Protein AF-A0A7S0V7H3-F1 (afdb_monomer)

Sequence (278 aa):
MWMLRLLPGMGPETKAPAQKDLTGKTVIKLKPSAALPPSNVNAKSIVANFKEDLYAFHKCCGGRVDLIHALFCQIAEHNGKPPLPPQTMAALLELTMEEMKEVPCIVSDVSLVKAFEKMVKPDDTGANFESKVMVVVRQTTARSNHASVEVEKLRGRFAELHAACAGSAQSLFGFFIDLLPEEHRGQYTLPMWNVMVMKCPQQTTSIPLEHFVSCFRDSMDTTDTAETISPVLDRHIALCRDPEAASAAAERLRRSQQPPQVSDRAKEVVGRRAGEVA

Radius of gyration: 24.69 Å; Cα contacts (8 Å, |Δi|>4): 248; chains: 1; bounding box: 43×74×65 Å

pLDDT: mean 80.87, std 19.86, range [31.58, 97.94]

Foldseek 3Di:
DLVQVLDPQRDPDRDDDDDDDDDDDDDDDDDPDDDDADQQPCLLVLLVVCLVLLVLLCVLVVQFLVLLQVLQQVLQVLVVHHRDDSVVSCVLLVHDPVLVVDVRRGGDSVSSSSSSSVVAHNPDDSVNSCVRRVVSSNQLSVFLVLLVVQLVVCLVLLVLLCVLQVQFLLLVVLLVLVLDDPVCSLVDDSLRCCCRQLVHHSPDGGDDSVSSSVSSSSRGGNPDHNVSSVVSSVVSSVQSNDPVSVVVSSVVSVVSNDDPPPPPVVVVVVVVVVPPDD

Secondary structure (DSSP, 8-state):
-GGGGGSTT-STT-PPPP-------------S---PPPP-TTHHHHHHTTHHHHHHHHHHHTTBHHHHHHHHHHHHHHTT-PPPPHHHHHHHTT--TTGGGSSS-B--HHHHHHHHHHH--TT--HHHHIIIIIHHHHHHHHHHHHHHHHHHHHHHHHHHHHHHHTTBHHHHHHHHHHHS-GGGGGG--HHHHHHHTS-S-TT--B--HHHHHHHHHHH--TT--HHHHHHHHHHHHHHHHSHHHHHHHHHHHHHHHSPPP--GGGSHHHHSSSSS--

Structure (mmCIF, N/CA/C/O backbone):
data_AF-A0A7S0V7H3-F1
#
_entry.id   AF-A0A7S0V7H3-F1
#
loop_
_atom_site.group_PDB
_atom_site.id
_atom_site.type_symbol
_atom_site.label_atom_id
_atom_site.label_alt_id
_atom_site.label_comp_id
_atom_site.label_asym_id
_atom_site.label_entity_id
_atom_site.label_seq_id
_atom_site.pdbx_PDB_ins_code
_atom_site.Cartn_x
_atom_site.Cartn_y
_atom_site.Cartn_z
_atom_site.occupancy
_atom_site.B_iso_or_equiv
_atom_site.auth_seq_id
_atom_site.auth_comp_id
_atom_site.auth_asym_id
_atom_site.auth_atom_id
_atom_site.pdbx_PDB_model_num
ATOM 1 N N . MET A 1 1 ? -9.132 2.747 -10.388 1.00 44.66 1 MET A N 1
ATOM 2 C CA . MET A 1 1 ? -7.676 2.532 -10.327 1.00 44.66 1 MET A CA 1
ATOM 3 C C . MET A 1 1 ? -7.153 3.045 -8.989 1.00 44.66 1 MET A C 1
ATOM 5 O O . MET A 1 1 ? -7.202 4.248 -8.744 1.00 44.66 1 MET A O 1
ATOM 9 N N . TRP A 1 2 ? -6.722 2.129 -8.119 1.00 50.53 2 TRP A N 1
ATOM 10 C CA . TRP A 1 2 ? -6.186 2.329 -6.760 1.00 50.53 2 TRP A CA 1
ATOM 11 C C . TRP A 1 2 ? -5.178 3.459 -6.580 1.00 50.53 2 TRP A C 1
ATOM 13 O O . TRP A 1 2 ? -5.166 4.101 -5.532 1.00 50.53 2 TRP A O 1
ATOM 23 N N . MET A 1 3 ? -4.339 3.717 -7.585 1.00 51.38 3 MET A N 1
ATOM 24 C CA . MET A 1 3 ? -3.198 4.628 -7.459 1.00 51.38 3 MET A CA 1
ATOM 25 C C . MET A 1 3 ? -3.605 6.081 -7.173 1.00 51.38 3 MET A C 1
ATOM 27 O O . MET A 1 3 ? -2.812 6.830 -6.612 1.00 51.38 3 MET A O 1
ATOM 31 N N . LEU A 1 4 ? -4.857 6.463 -7.454 1.00 44.31 4 LEU A N 1
ATOM 32 C CA . LEU A 1 4 ? -5.412 7.777 -7.100 1.00 44.31 4 LEU A CA 1
ATOM 33 C C . LEU A 1 4 ? -5.734 7.923 -5.601 1.00 44.31 4 LEU A C 1
ATOM 35 O O . LEU A 1 4 ? -5.854 9.040 -5.109 1.00 44.31 4 LEU A O 1
ATOM 39 N N . ARG A 1 5 ? -5.868 6.811 -4.862 1.00 48.75 5 ARG A N 1
ATOM 40 C CA . ARG A 1 5 ? -6.216 6.791 -3.426 1.00 48.75 5 ARG A CA 1
ATOM 41 C C . ARG A 1 5 ? -5.006 6.765 -2.493 1.00 48.75 5 ARG A C 1
ATOM 43 O O . ARG A 1 5 ? -5.174 6.933 -1.292 1.00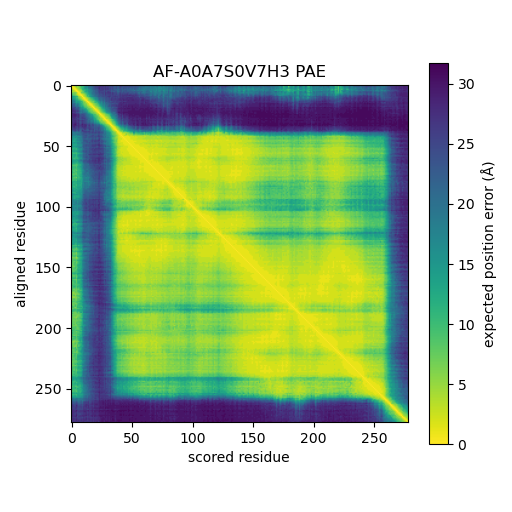 48.75 5 ARG A O 1
ATOM 50 N N . LEU A 1 6 ? -3.797 6.582 -3.026 1.00 42.28 6 LEU A N 1
ATOM 51 C CA . LEU A 1 6 ? -2.547 6.734 -2.265 1.00 42.28 6 LEU A CA 1
ATOM 52 C C . LEU A 1 6 ? -2.193 8.205 -2.007 1.00 42.28 6 LEU A C 1
ATOM 54 O O . LEU A 1 6 ? -1.198 8.496 -1.347 1.00 42.28 6 LEU A O 1
ATOM 58 N N . LEU A 1 7 ? -2.995 9.131 -2.540 1.00 42.72 7 LEU A N 1
ATOM 59 C CA . LEU A 1 7 ? -2.790 10.561 -2.416 1.00 42.72 7 LEU A CA 1
ATOM 60 C C . LEU A 1 7 ? -3.746 11.177 -1.390 1.00 42.72 7 LEU A C 1
ATOM 62 O O . LEU A 1 7 ? -4.965 11.023 -1.523 1.00 42.72 7 LEU A O 1
ATOM 66 N N . PRO A 1 8 ? -3.231 11.950 -0.419 1.00 38.56 8 PRO A N 1
ATOM 67 C CA . PRO A 1 8 ? -4.073 12.785 0.424 1.00 38.56 8 PRO A CA 1
ATOM 68 C C . PRO A 1 8 ? -4.923 13.733 -0.441 1.00 38.56 8 PRO A C 1
ATOM 70 O O . PRO A 1 8 ? -4.385 14.548 -1.188 1.00 38.56 8 PRO A O 1
ATOM 73 N N . GLY A 1 9 ? -6.254 13.647 -0.327 1.00 39.44 9 GLY A N 1
ATOM 74 C CA . GLY A 1 9 ? -7.183 14.656 -0.858 1.00 39.44 9 GLY A CA 1
ATOM 75 C C . GLY A 1 9 ? -7.763 14.441 -2.264 1.00 39.44 9 GLY A C 1
ATOM 76 O O . GLY A 1 9 ? -8.428 15.352 -2.754 1.00 39.44 9 GLY A O 1
ATOM 77 N N . MET A 1 10 ? -7.584 13.278 -2.902 1.00 38.06 10 MET A N 1
ATOM 78 C CA . MET A 1 10 ? -8.111 13.000 -4.259 1.00 38.06 10 MET A CA 1
ATOM 79 C C . MET A 1 10 ? -9.236 11.947 -4.312 1.00 38.06 10 MET A C 1
ATOM 81 O O . MET A 1 10 ? -9.402 11.234 -5.301 1.00 38.06 10 MET A O 1
ATOM 85 N N . GLY A 1 11 ? -10.047 11.861 -3.254 1.00 39.16 11 GLY A N 1
ATOM 86 C CA . GLY A 1 11 ? -11.363 11.223 -3.334 1.00 39.16 11 GLY A CA 1
ATOM 87 C C . GLY A 1 11 ? -12.386 12.141 -4.027 1.00 39.16 11 GLY A C 1
ATOM 88 O O . GLY A 1 11 ? -12.201 13.356 -4.033 1.00 39.16 11 GLY A O 1
ATOM 89 N N . PRO A 1 12 ? -13.493 11.611 -4.573 1.00 37.81 12 PRO A N 1
ATOM 90 C CA . PRO A 1 12 ? -14.510 12.403 -5.278 1.00 37.81 12 PRO A CA 1
ATOM 91 C C . PRO A 1 12 ? -15.283 13.427 -4.412 1.00 37.81 12 PRO A C 1
ATOM 93 O O . PRO A 1 12 ? -16.191 14.075 -4.922 1.00 37.81 12 PRO A O 1
ATOM 96 N N . GLU A 1 13 ? -14.944 13.611 -3.130 1.00 41.97 13 GLU A N 1
ATOM 97 C CA . GLU A 1 13 ? -15.718 14.435 -2.183 1.00 41.97 13 GLU A CA 1
ATOM 98 C C . GLU A 1 13 ? -14.962 15.612 -1.536 1.00 41.97 13 GLU A C 1
ATOM 100 O O . GLU A 1 13 ? -15.503 16.291 -0.658 1.00 41.97 13 GLU A O 1
ATOM 105 N N . THR A 1 14 ? -13.735 15.929 -1.951 1.00 37.94 14 THR A N 1
ATOM 106 C CA . THR A 1 14 ? -12.975 17.027 -1.331 1.00 37.94 14 THR A CA 1
ATOM 107 C C . THR A 1 14 ? -13.470 18.400 -1.808 1.00 37.94 14 THR A C 1
ATOM 109 O O . THR A 1 14 ? -12.994 18.964 -2.792 1.00 37.94 14 THR A O 1
ATOM 112 N N . LYS A 1 15 ? -14.446 18.973 -1.088 1.00 33.03 15 LYS A N 1
ATOM 113 C CA . LYS A 1 15 ? -14.825 20.391 -1.222 1.00 33.03 15 LYS A CA 1
ATOM 114 C C . LYS A 1 15 ? -13.626 21.287 -0.897 1.00 33.03 15 LYS A C 1
ATOM 116 O O . LYS A 1 15 ? -12.942 21.078 0.105 1.00 33.03 15 LYS A O 1
ATOM 121 N N . ALA A 1 16 ? -13.411 22.304 -1.730 1.00 31.58 16 ALA A N 1
ATOM 122 C CA . ALA A 1 16 ? -12.356 23.297 -1.555 1.00 31.58 16 ALA A CA 1
ATOM 123 C C . ALA A 1 16 ? -12.422 23.961 -0.160 1.00 31.58 16 ALA A C 1
ATOM 125 O O . ALA A 1 16 ? -13.520 24.265 0.320 1.00 31.58 16 ALA A O 1
ATOM 126 N N . PRO A 1 17 ? -11.275 24.212 0.499 1.00 35.78 17 PRO A N 1
ATOM 127 C CA . PRO A 1 17 ? -11.257 24.877 1.793 1.00 35.78 17 PRO A CA 1
ATOM 128 C C . PRO A 1 17 ? -11.739 26.322 1.641 1.00 35.78 17 PRO A C 1
ATOM 130 O O . PRO A 1 17 ? -11.126 27.134 0.949 1.00 35.78 17 PRO A O 1
ATOM 133 N N . ALA A 1 18 ? -12.851 26.644 2.303 1.00 38.34 18 ALA A N 1
ATOM 134 C CA . ALA A 1 18 ? -13.333 28.012 2.420 1.00 38.34 18 ALA A CA 1
ATOM 135 C C . ALA A 1 18 ? -12.265 28.877 3.112 1.00 38.34 18 ALA A C 1
ATOM 137 O O . ALA A 1 18 ? -11.841 28.572 4.231 1.00 38.34 18 ALA A O 1
ATOM 138 N N . GLN A 1 19 ? -11.846 29.958 2.449 1.00 35.69 19 GLN A N 1
ATOM 139 C CA . GLN A 1 19 ? -11.024 31.009 3.045 1.00 35.69 19 GLN A CA 1
ATOM 140 C C . GLN A 1 19 ? -11.748 31.564 4.276 1.00 35.69 19 GLN A C 1
ATOM 142 O O . GLN A 1 19 ? -12.817 32.160 4.159 1.00 35.69 19 GLN A O 1
ATOM 147 N N . LYS A 1 20 ? -11.175 31.357 5.465 1.00 38.16 20 LYS A N 1
ATOM 148 C CA . LYS A 1 20 ? -11.583 32.079 6.670 1.00 38.16 20 LYS A CA 1
ATOM 149 C C . LYS A 1 20 ? -10.615 33.224 6.916 1.00 38.16 20 LYS A C 1
ATOM 151 O O . LYS A 1 20 ? -9.417 33.010 7.087 1.00 38.16 20 LYS A O 1
ATOM 156 N N . ASP A 1 21 ? -11.197 34.414 6.933 1.00 35.72 21 ASP A N 1
ATOM 157 C CA . ASP A 1 21 ? -10.606 35.677 7.349 1.00 35.72 21 ASP A CA 1
ATOM 158 C C . ASP A 1 21 ? -9.942 35.539 8.729 1.00 35.72 21 ASP A C 1
ATOM 160 O O . ASP A 1 21 ? -10.569 35.114 9.704 1.00 35.72 21 ASP A O 1
ATOM 164 N N . LEU A 1 22 ? -8.654 35.874 8.809 1.00 41.69 22 LEU A N 1
ATOM 165 C CA . LEU A 1 22 ? -7.862 35.849 10.038 1.00 41.69 22 LEU A CA 1
ATOM 166 C C . LEU A 1 22 ? -7.716 37.271 10.584 1.00 41.69 22 LEU A C 1
ATOM 168 O O . LEU A 1 22 ? -6.652 37.881 10.498 1.00 41.69 22 LEU A O 1
ATOM 172 N N . THR A 1 23 ? -8.769 37.788 11.212 1.00 39.16 23 THR A N 1
ATOM 173 C CA . THR A 1 23 ? -8.688 39.007 12.028 1.00 39.16 23 THR A CA 1
ATOM 174 C C . THR A 1 23 ? -9.239 38.748 13.425 1.00 39.16 23 THR A C 1
ATOM 176 O O . THR A 1 23 ? -10.447 38.657 13.619 1.00 39.16 23 THR A O 1
ATOM 179 N N . GLY A 1 24 ? -8.338 38.645 14.408 1.00 36.09 24 GLY A N 1
ATOM 180 C CA . GLY A 1 24 ? -8.678 38.637 15.835 1.00 36.09 24 GLY A CA 1
ATOM 181 C C . GLY A 1 24 ? -7.891 37.612 16.650 1.00 36.09 24 GLY A C 1
ATOM 182 O O . GLY A 1 24 ? -8.335 36.485 16.848 1.00 36.09 24 GLY A O 1
ATOM 183 N N . LYS A 1 25 ? -6.716 37.996 17.166 1.00 41.22 25 LYS A N 1
ATOM 184 C CA . LYS A 1 25 ? -5.994 37.203 18.175 1.00 41.22 25 LYS A CA 1
ATOM 185 C C . LYS A 1 25 ? -6.719 37.297 19.520 1.00 41.22 25 LYS A C 1
ATOM 187 O O . LYS A 1 25 ? -6.450 38.199 20.308 1.00 41.22 25 LYS A O 1
ATOM 192 N N . THR A 1 26 ? -7.589 36.338 19.814 1.00 35.75 26 THR A N 1
ATOM 193 C CA . THR A 1 26 ? -8.056 36.084 21.184 1.00 35.75 26 THR A CA 1
ATOM 194 C C . THR A 1 26 ? -7.104 35.105 21.864 1.00 35.75 26 THR A C 1
ATOM 196 O O . THR A 1 26 ? -6.998 33.944 21.474 1.00 35.75 26 THR A O 1
ATOM 199 N N . VAL A 1 27 ? -6.385 35.580 22.881 1.00 37.28 27 VAL A N 1
ATOM 200 C CA . VAL A 1 27 ? -5.528 34.755 23.741 1.00 37.28 27 VAL A CA 1
ATOM 201 C C . VAL A 1 27 ? -6.423 33.840 24.580 1.00 37.28 27 VAL A C 1
ATOM 203 O O . VAL A 1 27 ? -7.078 34.291 25.519 1.00 37.28 27 VAL A O 1
ATOM 206 N N . ILE A 1 28 ? -6.463 32.551 24.241 1.00 46.00 28 ILE A N 1
ATOM 207 C CA . ILE A 1 28 ? -7.156 31.533 25.036 1.00 46.00 28 ILE A CA 1
ATOM 208 C C . ILE A 1 28 ? -6.295 31.236 26.270 1.00 46.00 28 ILE A C 1
ATOM 210 O O . ILE A 1 28 ? -5.275 30.556 26.186 1.00 46.00 28 ILE A O 1
ATOM 214 N N . LYS A 1 29 ? -6.703 31.748 27.436 1.00 32.75 29 LYS A N 1
ATOM 215 C CA . LYS A 1 29 ? -6.185 31.276 28.728 1.00 32.75 29 LYS A CA 1
ATOM 216 C C . LYS A 1 29 ? -6.767 29.887 29.004 1.00 32.75 29 LYS A C 1
ATOM 218 O O . LYS A 1 29 ? -7.946 29.768 29.333 1.00 32.75 29 LYS A O 1
ATOM 223 N N . LEU A 1 30 ? -5.948 28.846 28.871 1.00 36.19 30 LEU A N 1
ATOM 224 C CA . LEU A 1 30 ? -6.309 27.481 29.256 1.00 36.19 30 LEU A CA 1
ATOM 225 C C . LEU A 1 30 ? -6.464 27.406 30.785 1.00 36.19 30 LEU A C 1
ATOM 227 O O . LEU A 1 30 ? -5.500 27.604 31.523 1.00 36.19 30 LEU A O 1
ATOM 231 N N . LYS A 1 31 ? -7.682 27.130 31.268 1.00 33.25 31 LYS A N 1
ATOM 232 C CA . LYS A 1 31 ? -7.904 26.676 32.650 1.00 33.25 31 LYS A CA 1
ATOM 233 C C . LYS A 1 31 ? -7.519 25.191 32.748 1.00 33.25 31 LYS A C 1
ATOM 235 O O . LYS A 1 31 ? -7.927 24.425 31.875 1.00 33.25 31 LYS A O 1
ATOM 240 N N . PRO A 1 32 ? -6.807 24.753 33.798 1.00 45.59 32 PRO A N 1
ATOM 241 C CA . PRO A 1 32 ? -6.536 23.342 34.021 1.00 45.59 32 PRO A CA 1
ATOM 242 C C . PRO A 1 32 ? -7.765 22.692 34.663 1.00 45.59 32 PRO A C 1
ATOM 244 O O . PRO A 1 32 ? -7.951 22.743 35.873 1.00 45.59 32 PRO A O 1
ATOM 247 N N . SER A 1 33 ? -8.641 22.119 33.844 1.00 46.59 33 SER A N 1
ATOM 248 C CA . SER A 1 33 ? -9.523 21.027 34.260 1.00 46.59 33 SER A CA 1
ATOM 249 C C . SER A 1 33 ? -10.081 20.351 33.016 1.00 46.59 33 SER A C 1
ATOM 251 O O . SER A 1 33 ? -10.907 20.919 32.305 1.00 46.59 33 SER A O 1
ATOM 253 N N . ALA A 1 34 ? -9.620 19.138 32.752 1.00 39.72 34 ALA A N 1
ATOM 254 C CA . ALA A 1 34 ? -10.366 18.187 31.954 1.00 39.72 34 ALA A CA 1
ATOM 255 C C . ALA A 1 34 ? -10.152 16.829 32.611 1.00 39.72 34 ALA A C 1
ATOM 257 O O . ALA A 1 34 ? -9.114 16.192 32.431 1.00 39.72 34 ALA A O 1
ATOM 258 N N . ALA A 1 35 ? -11.130 16.409 33.417 1.00 43.09 35 ALA A N 1
ATOM 259 C CA . ALA A 1 35 ? -11.353 14.989 33.618 1.00 43.09 35 ALA A CA 1
ATOM 260 C C . ALA A 1 35 ? -11.317 14.327 32.233 1.00 43.09 35 ALA A C 1
ATOM 262 O O . ALA A 1 35 ? -11.889 14.871 31.281 1.00 43.09 35 ALA A O 1
ATOM 263 N N . LEU A 1 36 ? -10.595 13.211 32.112 1.00 46.53 36 LEU A N 1
ATOM 264 C CA . LEU A 1 36 ? -10.606 12.410 30.891 1.00 46.53 36 LEU A CA 1
ATOM 265 C C . LEU A 1 36 ? -12.070 12.235 30.451 1.00 46.53 36 LEU A C 1
ATOM 267 O O . LEU A 1 36 ? -12.922 12.008 31.319 1.00 46.53 36 LEU A O 1
ATOM 271 N N . PRO A 1 37 ? -12.392 12.393 29.153 1.00 51.94 37 PRO A N 1
ATOM 272 C CA . PRO A 1 37 ? -13.755 12.188 28.684 1.00 51.94 37 PRO A CA 1
ATOM 273 C C . PRO A 1 37 ? -14.248 10.820 29.183 1.00 51.94 37 PRO A C 1
ATOM 275 O O . PRO A 1 37 ? -13.454 9.875 29.205 1.00 51.94 37 PRO A O 1
ATOM 278 N N . PRO A 1 38 ? -15.509 10.714 29.638 1.00 56.75 38 PRO A N 1
ATOM 279 C CA . PRO A 1 38 ? -16.006 9.500 30.275 1.00 56.75 38 PRO A CA 1
ATOM 280 C C . PRO A 1 38 ? -15.779 8.305 29.349 1.00 56.75 38 PRO A C 1
ATOM 282 O O . PRO A 1 38 ? -16.183 8.337 28.192 1.00 56.75 38 PRO A O 1
ATOM 285 N N . SER A 1 39 ? -15.096 7.265 29.820 1.00 67.56 39 SER A N 1
ATOM 286 C CA . SER A 1 39 ? -14.893 6.065 29.013 1.00 67.56 39 SER A CA 1
ATOM 287 C C . SER A 1 39 ? -16.225 5.340 28.828 1.00 67.56 39 SER A C 1
ATOM 289 O O . SER A 1 39 ? -17.034 5.245 29.754 1.00 67.56 39 SER A O 1
ATOM 291 N N . ASN A 1 40 ? -16.471 4.817 27.625 1.00 79.06 40 ASN A N 1
ATOM 292 C CA . ASN A 1 40 ? -17.612 3.936 27.416 1.00 79.06 40 ASN A CA 1
ATOM 293 C C . ASN A 1 40 ? -17.390 2.659 28.239 1.00 79.06 40 ASN A C 1
ATOM 295 O O . ASN A 1 40 ? -16.480 1.879 27.953 1.00 79.06 40 ASN A O 1
ATOM 299 N N . VAL A 1 41 ? -18.220 2.434 29.259 1.00 84.44 41 VAL A N 1
ATOM 300 C CA . VAL A 1 41 ? -18.126 1.251 30.134 1.00 84.44 41 VAL A CA 1
ATOM 301 C C . VAL A 1 41 ? -18.292 -0.065 29.366 1.00 84.44 41 VAL A C 1
ATOM 303 O O . VAL A 1 41 ? -17.781 -1.097 29.795 1.00 84.44 41 VAL A O 1
ATOM 306 N N . ASN A 1 42 ? -18.935 -0.018 28.195 1.00 88.25 42 ASN A N 1
ATOM 307 C CA . ASN A 1 42 ? -19.156 -1.162 27.317 1.00 88.25 42 ASN A CA 1
ATOM 308 C C . ASN A 1 42 ? -18.086 -1.307 26.224 1.00 88.25 42 ASN A C 1
ATOM 310 O O . ASN A 1 42 ? -18.197 -2.229 25.419 1.00 88.25 42 ASN A O 1
ATOM 314 N N . ALA A 1 43 ? -17.048 -0.459 26.179 1.00 88.06 43 ALA A N 1
ATOM 315 C CA . ALA A 1 43 ? -16.037 -0.476 25.113 1.00 88.06 43 ALA A CA 1
ATOM 316 C C . ALA A 1 43 ? -15.433 -1.870 24.883 1.00 88.06 43 ALA A C 1
ATOM 318 O O . ALA A 1 43 ? -15.408 -2.356 23.754 1.00 88.06 43 ALA A O 1
ATOM 319 N N . LYS A 1 44 ? -15.042 -2.553 25.967 1.00 91.00 44 LYS A N 1
ATOM 320 C CA . LYS A 1 44 ? -14.501 -3.919 25.910 1.00 91.00 44 LYS A CA 1
ATOM 321 C C . LYS A 1 44 ? -15.490 -4.910 25.307 1.00 91.00 44 LYS A C 1
ATOM 323 O O . LYS A 1 44 ? -15.118 -5.716 24.464 1.00 91.00 44 LYS A O 1
ATOM 328 N N . SER A 1 45 ? -16.757 -4.840 25.718 1.00 92.06 45 SER A N 1
ATOM 329 C CA . SER A 1 45 ? -17.802 -5.733 25.208 1.00 92.06 45 SER A CA 1
ATOM 330 C C . SER A 1 45 ? -18.125 -5.456 23.742 1.00 92.06 45 SER A C 1
ATOM 332 O O . SER A 1 45 ? -18.379 -6.396 22.999 1.00 92.06 45 SER A O 1
ATOM 334 N N . ILE A 1 46 ? -18.117 -4.187 23.322 1.00 92.62 46 ILE A N 1
ATOM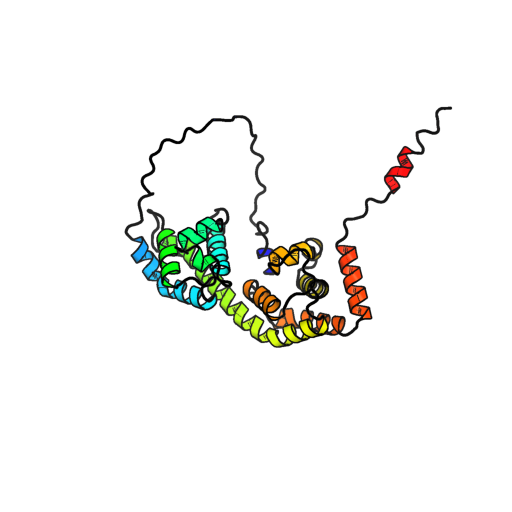 335 C CA . ILE A 1 46 ? -18.355 -3.801 21.929 1.00 92.62 46 ILE A CA 1
ATOM 336 C C . ILE A 1 46 ? -17.237 -4.348 21.042 1.00 92.62 46 ILE A C 1
ATOM 338 O O . ILE A 1 46 ? -17.522 -5.011 20.050 1.00 92.62 46 ILE A O 1
ATOM 342 N N . VAL A 1 47 ? -15.976 -4.118 21.415 1.00 93.38 47 VAL A N 1
ATOM 343 C CA . VAL A 1 47 ? -14.817 -4.572 20.633 1.00 93.38 47 VAL A CA 1
ATOM 344 C C . VAL A 1 47 ? -14.686 -6.095 20.641 1.00 93.38 47 VAL A C 1
ATOM 346 O O . VAL A 1 47 ? -14.330 -6.675 19.616 1.00 93.38 47 VAL A O 1
ATOM 349 N N . ALA A 1 48 ? -15.036 -6.767 21.744 1.00 93.06 48 ALA A N 1
ATOM 350 C CA . ALA A 1 48 ? -15.009 -8.228 21.831 1.00 93.06 48 ALA A CA 1
ATOM 351 C C . ALA A 1 48 ? -15.863 -8.912 20.749 1.00 93.06 48 ALA A C 1
ATOM 353 O O . ALA A 1 48 ? -15.471 -9.968 20.256 1.00 93.06 48 ALA A O 1
ATOM 354 N N . ASN A 1 49 ? -16.968 -8.289 20.319 1.00 94.31 49 ASN A N 1
ATOM 355 C CA . ASN A 1 49 ? -17.820 -8.814 19.244 1.00 94.31 49 ASN A CA 1
ATOM 356 C C . ASN A 1 49 ? -17.124 -8.844 17.873 1.00 94.31 49 ASN A C 1
ATOM 358 O O . ASN A 1 49 ? -17.559 -9.566 16.982 1.00 94.31 49 ASN A O 1
ATOM 362 N N . PHE A 1 50 ? -16.050 -8.073 17.703 1.00 95.00 50 PHE A N 1
ATOM 363 C CA . PHE A 1 50 ? -15.324 -7.914 16.442 1.00 95.00 50 PHE A CA 1
ATOM 364 C C . PHE A 1 50 ? -13.881 -8.422 16.519 1.00 95.00 50 PHE A C 1
ATOM 366 O O . PHE A 1 50 ? -13.062 -8.137 15.646 1.00 95.00 50 PHE A O 1
ATOM 373 N N . LYS A 1 51 ? -13.547 -9.172 17.571 1.00 93.56 51 LYS A N 1
ATOM 374 C CA . LYS A 1 51 ? -12.181 -9.620 17.851 1.00 93.56 51 LYS A CA 1
ATOM 375 C C . LYS A 1 51 ? -11.567 -10.414 16.692 1.00 93.56 51 LYS A C 1
ATOM 377 O O . LYS A 1 51 ? -10.416 -10.178 16.339 1.00 93.56 51 LYS A O 1
ATOM 382 N N . GLU A 1 52 ? -12.352 -11.281 16.057 1.00 95.50 52 GLU A N 1
ATOM 383 C CA . GLU A 1 52 ? -11.910 -12.076 14.905 1.00 95.50 52 GLU A CA 1
ATOM 384 C C . GLU A 1 52 ? -11.560 -11.208 13.685 1.00 95.50 52 GLU A C 1
ATOM 386 O O . GLU A 1 52 ? -10.549 -11.452 13.030 1.00 95.50 52 GLU A O 1
ATOM 391 N N . ASP A 1 53 ? -12.328 -10.146 13.414 1.00 95.62 53 ASP A N 1
ATOM 392 C CA . ASP A 1 53 ? -12.029 -9.199 12.329 1.00 95.62 53 ASP A CA 1
ATOM 393 C C . ASP A 1 53 ? -10.697 -8.470 12.584 1.00 95.62 53 ASP A C 1
ATOM 395 O O . ASP A 1 53 ? -9.888 -8.282 11.669 1.00 95.62 53 ASP A O 1
ATOM 399 N N . LEU A 1 54 ? -10.447 -8.079 13.840 1.00 95.81 54 LEU A N 1
ATOM 400 C CA . LEU A 1 54 ? -9.207 -7.413 14.249 1.00 95.81 54 LEU A CA 1
ATOM 401 C C . LEU A 1 54 ? -7.998 -8.350 14.160 1.00 95.81 54 LEU A C 1
ATOM 403 O O . LEU A 1 54 ? -6.927 -7.929 13.722 1.00 95.81 54 LEU A O 1
ATOM 407 N N . TYR A 1 55 ? -8.167 -9.620 14.523 1.00 95.69 55 TYR A N 1
ATOM 408 C CA . TYR A 1 55 ? -7.135 -10.646 14.378 1.00 95.69 55 TYR A CA 1
ATOM 409 C C . TYR A 1 55 ? -6.848 -10.990 12.923 1.00 95.69 55 TYR A C 1
ATOM 411 O O . TYR A 1 55 ? -5.682 -11.108 12.541 1.00 95.69 55 TYR A O 1
ATOM 419 N N . ALA A 1 56 ? -7.882 -11.080 12.088 1.00 94.81 56 ALA A N 1
ATOM 420 C CA . ALA A 1 56 ? -7.713 -11.248 10.654 1.00 94.81 56 ALA A CA 1
ATOM 421 C C . ALA A 1 56 ? -6.917 -10.077 10.060 1.00 94.81 56 ALA A C 1
ATOM 423 O O . ALA A 1 56 ? -5.954 -10.307 9.328 1.00 94.81 56 ALA A O 1
ATOM 424 N N . PHE A 1 57 ? -7.257 -8.836 10.423 1.00 95.50 57 PHE A N 1
ATOM 425 C CA . PHE A 1 57 ? -6.501 -7.658 9.996 1.00 95.50 57 PHE A CA 1
ATOM 426 C C . PHE A 1 57 ? -5.041 -7.702 10.472 1.00 95.50 57 PHE A C 1
ATOM 428 O O . PHE A 1 57 ? -4.132 -7.542 9.656 1.00 95.50 57 PHE A O 1
ATOM 435 N N . HIS A 1 58 ? -4.811 -7.953 11.766 1.00 95.75 58 HIS A N 1
ATOM 436 C CA . HIS A 1 58 ? -3.470 -8.020 12.359 1.00 95.75 58 HIS A CA 1
ATOM 437 C C . HIS A 1 58 ? -2.584 -9.041 11.644 1.00 95.75 58 HIS A C 1
ATOM 439 O O . HIS A 1 58 ? -1.463 -8.724 11.243 1.00 95.75 58 HIS A O 1
ATOM 445 N N . LYS A 1 59 ? -3.127 -10.237 11.395 1.00 94.31 59 LYS A N 1
ATOM 446 C CA . LYS A 1 59 ? -2.448 -11.299 10.651 1.00 94.31 59 LYS A CA 1
ATOM 447 C C . LYS A 1 59 ? -2.106 -10.871 9.223 1.00 94.31 59 LYS A C 1
ATOM 449 O O . LYS A 1 59 ? -1.004 -11.157 8.765 1.00 94.31 59 LYS A O 1
ATOM 454 N N . CYS A 1 60 ? -3.013 -10.178 8.529 1.00 90.69 60 CYS A N 1
ATOM 455 C CA . CYS A 1 60 ? -2.779 -9.710 7.158 1.00 90.69 60 CYS A CA 1
ATOM 456 C C . CYS A 1 60 ? -1.669 -8.657 7.082 1.00 90.69 60 CYS A C 1
ATOM 458 O O . CYS A 1 60 ? -0.829 -8.703 6.186 1.00 90.69 60 CYS A O 1
ATOM 460 N N . CYS A 1 61 ? -1.640 -7.709 8.021 1.00 89.75 61 CYS A N 1
ATOM 461 C CA . CYS A 1 61 ? -0.629 -6.653 8.028 1.00 89.75 61 CYS A CA 1
ATOM 462 C C . CYS A 1 61 ? 0.682 -7.058 8.724 1.00 89.75 61 CYS A C 1
ATOM 464 O O . CYS A 1 61 ? 1.651 -6.294 8.681 1.00 89.75 61 CYS A O 1
ATOM 466 N N . GLY A 1 62 ? 0.721 -8.239 9.354 1.00 90.38 62 GLY A N 1
ATOM 467 C CA . GLY A 1 62 ? 1.850 -8.728 10.147 1.00 90.38 62 GLY A CA 1
ATOM 468 C C . GLY A 1 62 ? 2.108 -7.893 11.401 1.00 90.38 62 GLY A C 1
ATOM 469 O O . GLY A 1 62 ? 3.237 -7.848 11.871 1.00 90.38 62 GLY A O 1
ATOM 470 N N . GLY A 1 63 ? 1.102 -7.163 11.892 1.00 91.44 63 GLY A N 1
ATOM 471 C CA . GLY A 1 63 ? 1.240 -6.233 13.014 1.00 91.44 63 GLY A CA 1
ATOM 472 C C . GLY A 1 63 ? 2.069 -4.975 12.725 1.00 91.44 63 GLY A C 1
ATOM 473 O O . GLY A 1 63 ? 2.393 -4.250 13.662 1.00 91.44 63 GLY A O 1
ATOM 474 N N . ARG A 1 64 ? 2.430 -4.685 11.466 1.00 91.12 64 ARG A N 1
ATOM 475 C CA . ARG A 1 64 ? 3.274 -3.524 11.133 1.00 91.12 64 ARG A CA 1
ATOM 476 C C . ARG A 1 64 ? 2.600 -2.195 11.492 1.00 91.12 64 ARG A C 1
ATOM 478 O O . ARG A 1 64 ? 1.485 -1.917 11.041 1.00 91.12 64 ARG A O 1
ATOM 485 N N . VAL A 1 65 ? 3.308 -1.343 12.241 1.00 91.56 65 VAL A N 1
ATOM 486 C CA . VAL A 1 65 ? 2.800 -0.031 12.692 1.00 91.56 65 VAL A CA 1
ATOM 487 C C . VAL A 1 65 ? 2.378 0.867 11.537 1.00 91.56 65 VAL A C 1
ATOM 489 O O . VAL A 1 65 ? 1.362 1.542 11.656 1.00 91.56 65 VAL A O 1
ATOM 492 N N . ASP A 1 66 ? 3.112 0.893 10.425 1.00 88.19 66 ASP A N 1
ATOM 493 C CA . ASP A 1 66 ? 2.805 1.787 9.305 1.00 88.19 66 ASP A CA 1
ATOM 494 C C . ASP A 1 66 ? 1.475 1.424 8.623 1.00 88.19 66 ASP A C 1
ATOM 496 O O . ASP A 1 66 ? 0.677 2.308 8.306 1.00 88.19 66 ASP A O 1
ATOM 500 N N . LEU A 1 67 ? 1.186 0.127 8.473 1.00 90.06 67 LEU A N 1
ATOM 501 C CA . LEU A 1 67 ? -0.096 -0.347 7.949 1.00 90.06 67 LEU A CA 1
ATOM 502 C C . LEU A 1 67 ? -1.249 -0.147 8.934 1.00 90.06 67 LEU A C 1
ATOM 504 O O . LEU A 1 67 ? -2.351 0.226 8.526 1.00 90.06 67 LEU A O 1
ATOM 508 N N . ILE A 1 68 ? -1.005 -0.376 10.226 1.00 94.25 68 ILE A N 1
ATOM 509 C CA . ILE A 1 68 ? -1.988 -0.088 11.276 1.00 94.25 68 ILE A CA 1
ATOM 510 C C . ILE A 1 68 ? -2.294 1.414 11.281 1.00 94.25 68 ILE A C 1
ATOM 512 O O . ILE A 1 68 ? -3.456 1.808 11.251 1.00 94.25 68 ILE A O 1
ATOM 516 N N . HIS A 1 69 ? -1.275 2.270 11.233 1.00 92.25 69 HIS A N 1
ATOM 517 C CA . HIS A 1 69 ? -1.444 3.719 11.183 1.00 92.25 69 HIS A CA 1
ATOM 518 C C . HIS A 1 69 ? -2.265 4.148 9.964 1.00 92.25 69 HIS A C 1
ATOM 520 O O . HIS A 1 69 ? -3.218 4.914 10.116 1.00 92.25 69 HIS A O 1
ATOM 526 N N . ALA A 1 70 ? -1.970 3.598 8.783 1.00 90.06 70 ALA A N 1
ATOM 527 C CA . ALA A 1 70 ? -2.745 3.853 7.573 1.0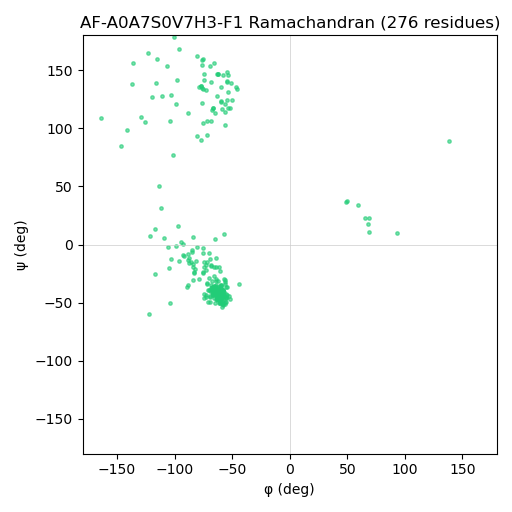0 90.06 70 ALA A CA 1
ATOM 528 C C . ALA A 1 70 ? -4.229 3.472 7.736 1.00 90.06 70 ALA A C 1
ATOM 530 O O . ALA A 1 70 ? -5.096 4.259 7.358 1.00 90.06 70 ALA A O 1
ATOM 531 N N . LEU A 1 71 ? -4.541 2.323 8.354 1.00 93.88 71 LEU A N 1
ATOM 532 C CA . LEU A 1 71 ? -5.924 1.931 8.656 1.00 93.88 71 LEU A CA 1
ATOM 533 C C . LEU A 1 71 ? -6.617 2.954 9.567 1.00 93.88 71 LEU A C 1
ATOM 535 O O . LEU A 1 71 ? -7.744 3.361 9.299 1.00 93.88 71 LEU A O 1
ATOM 539 N N . PHE A 1 72 ? -5.960 3.390 10.637 1.00 93.81 72 PHE A N 1
ATOM 540 C CA . PHE A 1 72 ? -6.539 4.367 11.559 1.00 93.81 72 PHE A CA 1
ATOM 541 C C . PHE A 1 72 ? -6.761 5.735 10.898 1.00 93.81 72 PHE A C 1
ATOM 543 O O . PHE A 1 72 ? -7.764 6.392 11.179 1.00 93.81 72 PHE A O 1
ATOM 550 N N . CYS A 1 73 ? -5.876 6.151 9.989 1.00 92.44 73 CYS A N 1
ATOM 551 C CA . CYS A 1 73 ? -6.098 7.328 9.149 1.00 92.44 73 CYS A CA 1
ATOM 552 C C . CYS A 1 73 ? -7.305 7.136 8.220 1.00 92.44 73 CYS A C 1
ATOM 554 O O . CYS A 1 73 ? -8.151 8.023 8.164 1.00 92.44 73 CYS A O 1
ATOM 556 N N . GLN A 1 74 ? -7.456 5.966 7.588 1.00 91.25 74 GLN A N 1
ATOM 557 C CA . GLN A 1 74 ? -8.632 5.643 6.765 1.00 91.25 74 GLN A CA 1
ATOM 558 C C . GLN A 1 74 ? -9.929 5.666 7.586 1.00 91.25 74 GLN A C 1
ATOM 560 O O . GLN A 1 74 ? -10.940 6.193 7.127 1.00 91.25 74 GLN A O 1
ATOM 565 N N . ILE A 1 75 ? -9.908 5.163 8.825 1.00 93.06 75 ILE A N 1
ATOM 566 C CA . ILE A 1 75 ? -11.052 5.262 9.742 1.00 93.06 75 ILE A CA 1
ATOM 567 C C . ILE A 1 75 ? -11.347 6.731 10.074 1.00 93.06 75 ILE A C 1
ATOM 569 O O . ILE A 1 75 ? -12.509 7.137 10.082 1.00 93.06 75 ILE A O 1
ATOM 573 N N . ALA A 1 76 ? -10.327 7.547 10.352 1.00 90.56 76 ALA A N 1
ATOM 574 C CA . ALA A 1 76 ? -10.516 8.968 10.635 1.00 90.56 76 ALA A CA 1
ATOM 575 C C . ALA A 1 76 ? -11.163 9.693 9.443 1.00 90.56 76 ALA A C 1
ATOM 577 O O . ALA A 1 76 ? -12.190 10.349 9.621 1.00 90.56 76 ALA A O 1
ATOM 578 N N . GLU A 1 77 ? -10.628 9.496 8.240 1.00 90.56 77 GLU A N 1
ATOM 579 C CA . GLU A 1 77 ? -11.137 10.079 6.995 1.00 90.56 77 GLU A CA 1
ATOM 580 C C . GLU A 1 77 ? -12.569 9.627 6.688 1.00 90.56 77 GLU A C 1
ATOM 582 O O . GLU A 1 77 ? -13.421 10.465 6.398 1.00 90.56 77 GLU A O 1
ATOM 587 N N . HIS A 1 78 ? -12.872 8.333 6.847 1.00 90.56 78 HIS A N 1
ATOM 588 C CA . HIS A 1 78 ? -14.227 7.789 6.691 1.00 90.56 78 HIS A CA 1
ATOM 589 C C . HIS A 1 78 ? -15.244 8.471 7.620 1.00 90.56 78 HIS A C 1
ATOM 591 O O . HIS A 1 78 ? -16.416 8.615 7.285 1.00 90.56 78 HIS A O 1
ATOM 597 N N . ASN A 1 79 ? -14.785 8.942 8.780 1.00 89.38 79 ASN A N 1
ATOM 598 C CA . ASN A 1 79 ? -15.592 9.665 9.758 1.00 89.38 79 ASN A CA 1
ATOM 599 C C . ASN A 1 79 ? -15.461 11.200 9.647 1.00 89.38 79 ASN A C 1
ATOM 601 O O . ASN A 1 79 ? -15.816 11.911 10.592 1.00 89.38 79 ASN A O 1
ATOM 605 N N . GLY A 1 80 ? -14.928 11.721 8.535 1.00 89.25 80 GLY A N 1
ATOM 606 C CA . GLY A 1 80 ? -14.787 13.157 8.276 1.00 89.25 80 GLY A CA 1
ATOM 607 C C . GLY A 1 80 ? -13.756 13.865 9.160 1.00 89.25 80 GLY A C 1
ATOM 608 O O . GLY A 1 80 ? -13.857 15.072 9.386 1.00 89.25 80 GLY A O 1
ATOM 609 N N . LYS A 1 81 ? -12.786 13.128 9.712 1.00 89.38 81 LYS A N 1
ATOM 610 C CA . LYS A 1 81 ? -11.709 13.653 10.561 1.00 89.38 81 LYS A CA 1
ATOM 611 C C . LYS A 1 81 ? -10.373 13.672 9.813 1.00 89.38 81 LYS A C 1
ATOM 613 O O . LYS A 1 81 ? -10.165 12.854 8.922 1.00 89.38 81 LYS A O 1
ATOM 618 N N . PRO A 1 82 ? -9.445 14.571 10.190 1.00 89.19 82 PRO A N 1
ATOM 619 C CA . PRO A 1 82 ? -8.105 14.570 9.620 1.00 89.19 82 PRO A CA 1
ATOM 620 C C . PRO A 1 82 ? -7.319 13.299 10.004 1.00 89.19 82 PRO A C 1
ATOM 622 O O . PRO A 1 82 ? -7.593 12.715 11.061 1.00 89.19 82 PRO A O 1
ATOM 625 N N . PRO A 1 83 ? -6.311 12.911 9.198 1.00 88.12 83 PRO A N 1
ATOM 626 C CA . PRO A 1 83 ? -5.390 11.824 9.518 1.00 88.12 83 PRO A CA 1
ATOM 627 C C . PRO A 1 83 ? -4.727 11.999 10.886 1.00 88.12 83 PRO A C 1
ATOM 629 O O . PRO A 1 83 ? -4.422 13.112 11.322 1.00 88.12 83 PRO A O 1
ATOM 632 N N . LEU A 1 84 ? -4.479 10.881 11.564 1.00 86.19 84 LEU A N 1
ATOM 633 C CA . LEU A 1 84 ? -3.857 10.874 12.885 1.00 86.19 84 LEU A CA 1
ATOM 634 C C . LEU A 1 84 ? -2.350 11.157 12.767 1.00 86.19 84 LEU A C 1
ATOM 636 O O . LEU A 1 84 ? -1.686 10.525 11.945 1.00 86.19 84 LEU A O 1
ATOM 640 N N . PRO A 1 85 ? -1.770 12.045 13.592 1.00 87.25 85 PRO A N 1
ATOM 641 C CA . PRO A 1 85 ? -0.321 12.211 13.653 1.00 87.25 85 PRO A CA 1
ATOM 642 C C . PRO A 1 85 ? 0.381 10.927 14.136 1.00 87.25 85 PRO A C 1
ATOM 644 O O . PRO A 1 85 ? -0.157 10.243 15.015 1.00 87.25 85 PRO A O 1
ATOM 647 N N . PRO A 1 86 ? 1.603 10.614 13.656 1.00 84.75 86 PRO A N 1
ATOM 648 C CA . PRO A 1 86 ? 2.349 9.428 14.091 1.00 84.75 86 PRO A CA 1
ATOM 649 C C . PRO A 1 86 ? 2.535 9.331 15.614 1.00 84.75 86 PRO A C 1
ATOM 651 O O . PRO A 1 86 ? 2.440 8.249 16.187 1.00 84.75 86 PRO A O 1
ATOM 654 N N . GLN A 1 87 ? 2.728 10.465 16.300 1.00 84.81 87 GLN A N 1
ATOM 655 C CA . GLN A 1 87 ? 2.912 10.488 17.757 1.00 84.81 87 GLN A CA 1
ATOM 656 C C . GLN A 1 87 ? 1.649 10.031 18.501 1.00 84.81 87 GLN A C 1
ATOM 658 O O . GLN A 1 87 ? 1.732 9.356 19.525 1.00 84.81 87 GLN A O 1
ATOM 663 N N . THR A 1 88 ? 0.469 10.373 17.974 1.00 87.88 88 THR A N 1
ATOM 664 C CA . THR A 1 88 ? -0.812 9.920 18.527 1.00 87.88 88 THR A CA 1
ATOM 665 C C . THR A 1 88 ? -0.979 8.415 18.352 1.00 87.88 88 THR A C 1
ATOM 667 O O . THR A 1 88 ? -1.500 7.760 19.250 1.00 87.88 88 THR A O 1
ATOM 670 N N . MET A 1 89 ? -0.501 7.860 17.234 1.00 89.00 89 MET A N 1
ATOM 671 C CA . MET A 1 89 ? -0.556 6.421 16.978 1.00 89.00 89 MET A CA 1
ATOM 672 C C . MET A 1 89 ? 0.288 5.628 17.980 1.00 89.00 89 MET A C 1
ATOM 674 O O . MET A 1 89 ? -0.211 4.678 18.578 1.00 89.00 89 MET A O 1
ATOM 678 N N . ALA A 1 90 ? 1.524 6.066 18.232 1.00 87.06 90 ALA A N 1
ATOM 679 C CA . ALA A 1 90 ? 2.400 5.434 19.219 1.00 87.06 90 ALA A CA 1
ATOM 680 C C . ALA A 1 90 ? 1.763 5.388 20.618 1.00 87.06 90 ALA A C 1
ATOM 682 O O . ALA A 1 90 ? 1.748 4.342 21.264 1.00 87.06 90 ALA A O 1
ATOM 683 N N . ALA A 1 91 ? 1.157 6.497 21.055 1.00 86.38 91 ALA A N 1
ATOM 684 C CA . ALA A 1 91 ? 0.460 6.565 22.339 1.00 86.38 91 ALA A CA 1
ATOM 685 C C . ALA A 1 91 ? -0.791 5.669 22.390 1.00 86.38 91 ALA A C 1
ATOM 687 O O . ALA A 1 91 ? -1.092 5.063 23.421 1.00 86.38 91 ALA A O 1
ATOM 688 N N . LEU A 1 92 ? -1.534 5.574 21.283 1.00 89.12 92 LEU A N 1
ATOM 689 C CA . LEU A 1 92 ? -2.743 4.759 21.202 1.00 89.12 92 LEU A CA 1
ATOM 690 C C . LEU A 1 92 ? -2.423 3.262 21.318 1.00 89.12 92 LEU A C 1
ATOM 692 O O . LEU A 1 92 ? -3.095 2.557 22.076 1.00 89.12 92 LEU A O 1
ATOM 696 N N . LEU A 1 93 ? -1.368 2.831 20.619 1.00 90.50 93 LEU A N 1
ATOM 697 C CA . LEU A 1 93 ? -0.854 1.459 20.584 1.00 90.50 93 LEU A CA 1
ATOM 698 C C . LEU A 1 93 ? 0.023 1.095 21.798 1.00 90.50 93 LEU A C 1
ATOM 700 O O . LEU A 1 93 ? 0.448 -0.051 21.902 1.00 90.50 93 LEU A O 1
ATOM 704 N N . GLU A 1 94 ? 0.258 2.038 22.720 1.00 89.62 94 GLU A N 1
ATOM 705 C CA . GLU A 1 94 ? 1.094 1.859 23.922 1.00 89.62 94 GLU A CA 1
ATOM 706 C C . GLU A 1 94 ? 2.546 1.462 23.601 1.00 89.62 94 GLU A C 1
ATOM 708 O O . GLU A 1 94 ? 3.162 0.714 24.354 1.00 89.62 94 GLU A O 1
ATOM 713 N N . LEU A 1 95 ? 3.091 1.973 22.492 1.00 87.69 95 LEU A N 1
ATOM 714 C CA . LEU A 1 95 ? 4.454 1.664 22.057 1.00 87.69 95 LEU A CA 1
ATOM 715 C C . LEU A 1 95 ? 5.498 2.427 22.873 1.00 87.69 95 LEU A C 1
ATOM 717 O O . LEU A 1 95 ? 5.385 3.635 23.108 1.00 87.69 95 LEU A O 1
ATOM 721 N N . THR A 1 96 ? 6.553 1.718 23.252 1.00 86.06 96 THR A N 1
ATOM 722 C CA . THR A 1 96 ? 7.748 2.271 23.891 1.00 86.06 96 THR A CA 1
ATOM 723 C C . THR A 1 96 ? 8.698 2.895 22.865 1.00 86.06 96 THR A C 1
ATOM 725 O O . THR A 1 96 ? 8.623 2.645 21.660 1.00 86.06 96 THR A O 1
ATOM 728 N N . MET A 1 97 ? 9.624 3.734 23.337 1.00 83.19 97 MET A N 1
ATOM 729 C CA . MET A 1 97 ? 10.639 4.357 22.476 1.00 83.19 97 MET A CA 1
ATOM 730 C C . MET A 1 97 ? 11.609 3.324 21.895 1.00 83.19 97 MET A C 1
ATOM 732 O O . MET A 1 97 ? 12.195 3.550 20.841 1.00 83.19 97 MET A O 1
ATOM 736 N N . GLU A 1 98 ? 11.797 2.212 22.594 1.00 84.12 98 GLU A N 1
ATOM 737 C CA . GLU A 1 98 ? 12.627 1.080 22.212 1.00 84.12 98 GLU A CA 1
ATOM 738 C C . GLU A 1 98 ? 11.984 0.310 21.056 1.00 84.12 98 GLU A C 1
ATOM 740 O O . GLU A 1 98 ? 12.633 0.124 20.031 1.00 84.12 98 GLU A O 1
ATOM 745 N N . GLU A 1 99 ? 10.697 -0.029 21.165 1.00 80.81 99 GLU A N 1
ATOM 746 C CA . GLU A 1 99 ? 9.943 -0.709 20.099 1.00 80.81 99 GLU A CA 1
ATOM 747 C C . GLU A 1 99 ? 9.861 0.142 18.826 1.00 80.81 99 GLU A C 1
ATOM 749 O O . GLU A 1 99 ? 9.965 -0.375 17.716 1.00 80.81 99 GLU A O 1
ATOM 754 N N . MET A 1 100 ? 9.739 1.467 18.962 1.00 82.31 100 MET A N 1
ATOM 755 C CA . MET A 1 100 ? 9.708 2.380 17.812 1.00 82.31 100 MET A CA 1
ATOM 756 C C . MET A 1 100 ? 11.047 2.499 17.066 1.00 82.31 100 MET A C 1
ATOM 758 O O . MET A 1 100 ? 11.073 3.063 15.971 1.00 82.31 100 MET A O 1
ATOM 762 N N . LYS A 1 101 ? 12.158 2.004 17.631 1.00 83.94 101 LYS A N 1
ATOM 763 C CA . LYS A 1 101 ? 13.460 1.959 16.939 1.00 83.94 101 LYS A CA 1
ATOM 764 C C . LYS A 1 101 ? 13.600 0.733 16.039 1.00 83.94 101 LYS A C 1
ATOM 766 O O . LYS A 1 101 ? 14.488 0.725 15.187 1.00 83.94 101 LYS A O 1
ATOM 771 N N . GLU A 1 102 ? 12.765 -0.289 16.217 1.00 82.38 102 GLU A N 1
ATOM 772 C CA . GLU A 1 102 ? 12.786 -1.481 15.373 1.00 82.38 102 GLU A CA 1
ATOM 773 C C . GLU A 1 102 ? 12.184 -1.192 13.995 1.00 82.38 102 GLU A C 1
ATOM 775 O O . GLU A 1 102 ? 11.200 -0.462 13.852 1.00 82.38 102 GLU A O 1
ATOM 780 N N . VAL A 1 103 ? 12.786 -1.774 12.954 1.00 79.00 103 VAL A N 1
ATOM 781 C CA . VAL A 1 103 ? 12.333 -1.619 11.569 1.00 79.00 103 VAL A CA 1
ATOM 782 C C . VAL A 1 103 ? 12.204 -3.009 10.933 1.00 79.00 103 VAL A C 1
ATOM 784 O O . VAL A 1 103 ? 13.227 -3.639 10.666 1.00 79.00 103 VAL A O 1
ATOM 787 N N . PRO A 1 104 ? 10.979 -3.497 10.657 1.00 81.31 104 PRO A N 1
ATOM 788 C CA . PRO A 1 104 ? 9.692 -2.854 10.939 1.00 81.31 104 PRO A CA 1
ATOM 789 C C . PRO A 1 104 ? 9.316 -2.904 12.431 1.00 81.31 104 PRO A C 1
ATOM 791 O O . PRO A 1 104 ? 9.574 -3.896 13.102 1.00 81.31 104 PRO A O 1
ATOM 794 N N . CYS A 1 105 ? 8.630 -1.869 12.920 1.00 87.69 105 CYS A N 1
ATOM 795 C CA . CYS A 1 105 ? 8.018 -1.881 14.249 1.00 87.69 105 CYS A CA 1
ATOM 796 C C . CYS A 1 105 ? 6.737 -2.731 14.210 1.00 87.69 105 CYS A C 1
ATOM 798 O O . CYS A 1 105 ? 5.833 -2.456 13.407 1.00 87.69 105 CYS A O 1
ATOM 800 N N . ILE A 1 106 ? 6.675 -3.772 15.046 1.00 92.38 106 ILE A N 1
ATOM 801 C CA . ILE A 1 106 ? 5.578 -4.746 15.092 1.00 92.38 106 ILE A CA 1
ATOM 802 C C . ILE A 1 106 ? 4.782 -4.583 16.387 1.00 92.38 106 ILE A C 1
ATOM 804 O O . ILE A 1 106 ? 5.327 -4.620 17.484 1.00 92.38 106 ILE A O 1
ATOM 808 N N . VAL A 1 107 ? 3.467 -4.442 16.257 1.00 93.12 107 VAL A N 1
ATOM 809 C CA . VAL A 1 107 ? 2.527 -4.291 17.372 1.00 93.12 107 VAL A CA 1
ATOM 810 C C . VAL A 1 107 ? 1.901 -5.641 17.689 1.00 93.12 107 VAL A C 1
ATOM 812 O O . VAL A 1 107 ? 1.558 -6.392 16.778 1.00 93.12 107 VAL A O 1
ATOM 815 N N . SER A 1 108 ? 1.690 -5.942 18.971 1.00 93.19 108 SER A N 1
ATOM 816 C CA . SER A 1 108 ? 0.944 -7.139 19.380 1.00 93.19 108 SER A CA 1
ATOM 817 C C . SER A 1 108 ? -0.553 -7.042 19.047 1.00 93.19 108 SER A C 1
ATOM 819 O O . SER A 1 108 ? -1.140 -5.959 19.006 1.00 93.19 108 SER A O 1
ATOM 821 N N . ASP A 1 109 ? -1.207 -8.183 18.860 1.00 92.44 109 ASP A N 1
ATOM 822 C CA . ASP A 1 109 ? -2.659 -8.260 18.675 1.00 92.44 109 ASP A CA 1
ATOM 823 C C . ASP A 1 109 ? -3.416 -7.677 19.886 1.00 92.44 109 ASP A C 1
ATOM 825 O O . ASP A 1 109 ? -4.408 -6.965 19.727 1.00 92.44 109 ASP A O 1
ATOM 829 N N . VAL A 1 110 ? -2.899 -7.896 21.100 1.00 92.69 110 VAL A N 1
ATOM 830 C CA . VAL A 1 110 ? -3.447 -7.347 22.348 1.00 92.69 110 VAL A CA 1
ATOM 831 C C . VAL A 1 110 ? -3.395 -5.818 22.359 1.00 92.69 110 VAL A C 1
ATOM 833 O O . VAL A 1 110 ? -4.391 -5.174 22.695 1.00 92.69 110 VAL A O 1
ATOM 836 N N . SER A 1 111 ? -2.260 -5.222 21.981 1.00 92.56 111 SER A N 1
ATOM 837 C CA . SER A 1 111 ? -2.114 -3.762 21.889 1.00 92.56 111 SER A CA 1
ATOM 838 C C . SER A 1 111 ? -3.045 -3.172 20.831 1.00 92.56 111 SER A C 1
ATOM 840 O O . SER A 1 111 ? -3.657 -2.128 21.064 1.00 92.56 111 SER A O 1
ATOM 842 N N . LEU A 1 112 ? -3.220 -3.864 19.701 1.00 94.44 112 LEU A N 1
ATOM 843 C CA . LEU A 1 112 ? -4.169 -3.459 18.669 1.00 94.44 112 LEU A CA 1
ATOM 844 C C . LEU A 1 112 ? -5.606 -3.453 19.208 1.00 94.44 112 LEU A C 1
ATOM 846 O O . LEU A 1 112 ? -6.292 -2.442 19.090 1.00 94.44 112 LEU A O 1
ATOM 850 N N . VAL A 1 113 ? -6.057 -4.536 19.848 1.00 94.25 113 VAL A N 1
ATOM 851 C CA . VAL A 1 113 ? -7.415 -4.622 20.418 1.00 94.25 113 VAL A CA 1
ATOM 852 C C . VAL A 1 113 ? -7.659 -3.501 21.434 1.00 94.25 113 VAL A C 1
ATOM 854 O O . VAL A 1 113 ? -8.670 -2.804 21.343 1.00 94.25 113 VAL A O 1
ATOM 857 N N . LYS A 1 114 ? -6.704 -3.242 22.337 1.00 92.38 114 LYS A N 1
ATOM 858 C CA . LYS A 1 114 ? -6.780 -2.116 23.284 1.00 92.38 114 LYS A CA 1
ATOM 859 C C . LYS A 1 114 ? -6.876 -0.756 22.588 1.00 92.38 114 LYS A C 1
ATOM 861 O O . LYS A 1 114 ? -7.589 0.126 23.063 1.00 92.38 114 LYS A O 1
ATOM 866 N N . ALA A 1 115 ? -6.171 -0.560 21.474 1.00 92.88 115 ALA A N 1
ATOM 867 C CA . ALA A 1 115 ? -6.271 0.674 20.702 1.00 92.88 115 ALA A CA 1
ATOM 868 C C . ALA A 1 115 ? -7.688 0.877 20.142 1.00 92.88 115 ALA A C 1
ATOM 870 O O . ALA A 1 115 ? -8.208 1.988 20.229 1.00 92.88 115 ALA A O 1
ATOM 871 N N . PHE A 1 116 ? -8.349 -0.183 19.664 1.00 94.00 116 PHE A N 1
ATOM 872 C CA . PHE A 1 116 ? -9.756 -0.121 19.246 1.00 94.00 116 PHE A CA 1
ATOM 873 C C . PHE A 1 116 ? -10.709 0.136 20.422 1.00 94.00 116 PHE A C 1
ATOM 875 O O . PHE A 1 116 ? -11.647 0.917 20.270 1.00 94.00 116 PHE A O 1
ATOM 882 N N . GLU A 1 117 ? -10.452 -0.420 21.612 1.00 92.56 117 GLU A N 1
ATOM 883 C CA . GLU A 1 117 ? -11.232 -0.102 22.824 1.00 92.56 117 GLU A CA 1
ATOM 884 C C . GLU A 1 117 ? -11.178 1.397 23.156 1.00 92.56 117 GLU A C 1
ATOM 886 O O . GLU A 1 117 ? -12.203 1.997 23.482 1.00 92.56 117 GLU A O 1
ATOM 891 N N . LYS A 1 118 ? -10.007 2.032 23.004 1.00 90.19 118 LYS A N 1
ATOM 892 C CA . LYS A 1 118 ? -9.820 3.482 23.208 1.00 90.19 118 LYS A CA 1
ATOM 893 C C . LYS A 1 118 ? -10.528 4.349 22.158 1.00 90.19 118 LYS A C 1
ATOM 895 O O . LYS A 1 118 ? -10.705 5.544 22.391 1.00 90.19 118 LYS A O 1
ATOM 900 N N . MET A 1 119 ? -10.918 3.789 21.009 1.00 87.44 119 MET A N 1
ATOM 901 C CA . MET A 1 119 ? -11.656 4.521 19.971 1.00 87.44 119 MET A CA 1
ATOM 902 C C . MET A 1 119 ? -13.159 4.602 20.236 1.00 87.44 119 MET A C 1
ATOM 904 O O . MET A 1 119 ? -13.816 5.474 19.662 1.00 87.44 119 MET A O 1
ATOM 908 N N . VAL A 1 120 ? -13.705 3.704 21.062 1.00 89.62 120 VAL A N 1
ATOM 909 C CA . VAL A 1 120 ? -15.143 3.647 21.339 1.00 89.62 120 VAL A CA 1
ATOM 910 C C . VAL A 1 120 ? -15.560 4.904 22.097 1.00 89.62 120 VAL A C 1
ATOM 912 O O . VAL A 1 120 ? -15.110 5.155 23.218 1.00 89.62 120 VAL A O 1
ATOM 915 N N . LYS A 1 121 ? -16.440 5.706 21.496 1.00 87.69 121 LYS A N 1
ATOM 916 C CA . LYS A 1 121 ? -16.954 6.915 22.141 1.00 87.69 121 LYS A CA 1
ATOM 917 C C . LYS A 1 121 ? -17.980 6.576 23.227 1.00 87.69 121 LYS A C 1
ATOM 919 O O . LYS A 1 121 ? -18.578 5.500 23.177 1.00 87.69 121 LYS A O 1
ATOM 924 N N . PRO A 1 122 ? -18.239 7.488 24.185 1.00 85.06 122 PRO A N 1
ATOM 925 C CA . PRO A 1 122 ? -19.177 7.242 25.286 1.00 85.06 122 PRO A CA 1
ATOM 926 C C . PRO A 1 122 ? -20.590 6.861 24.813 1.00 85.06 122 PRO A C 1
ATOM 928 O O . PRO A 1 122 ? -21.287 6.115 25.490 1.00 85.06 122 PRO A O 1
ATOM 931 N N . ASP A 1 123 ? -20.993 7.367 23.648 1.00 86.44 123 ASP A N 1
ATOM 932 C CA . ASP A 1 123 ? -22.300 7.206 23.010 1.00 86.44 123 ASP A CA 1
ATOM 933 C C . ASP A 1 123 ? -22.333 6.127 21.910 1.00 86.44 123 ASP A C 1
ATOM 935 O O . ASP A 1 123 ? -23.382 5.885 21.309 1.00 86.44 123 ASP A O 1
ATOM 939 N N . ASP A 1 124 ? -21.206 5.470 21.617 1.00 88.00 124 ASP A N 1
ATOM 940 C CA . ASP A 1 124 ? -21.175 4.423 20.598 1.00 88.00 124 ASP A CA 1
ATOM 941 C C . ASP A 1 124 ? -21.882 3.146 21.089 1.00 88.00 124 ASP A C 1
ATOM 943 O O . ASP A 1 124 ? -21.644 2.628 22.183 1.00 88.00 124 ASP A O 1
ATOM 947 N N . THR A 1 125 ? -22.741 2.614 20.221 1.00 91.38 125 THR A N 1
ATOM 948 C CA . THR A 1 125 ? -23.315 1.268 20.305 1.00 91.38 125 THR A CA 1
ATOM 949 C C . THR A 1 125 ? -22.507 0.310 19.428 1.00 91.38 125 THR A C 1
ATOM 951 O O . THR A 1 125 ? -21.725 0.748 18.583 1.00 91.38 125 THR A O 1
ATOM 954 N N . GLY A 1 126 ? -22.730 -1.003 19.563 1.00 89.50 126 GLY A N 1
ATOM 955 C CA . GLY A 1 126 ? -22.089 -1.996 18.690 1.00 89.50 126 GLY A CA 1
ATOM 956 C C . GLY A 1 126 ? -22.315 -1.727 17.197 1.00 89.50 126 GLY A C 1
ATOM 957 O O . GLY A 1 126 ? -21.362 -1.747 16.427 1.00 89.50 126 GLY A O 1
ATOM 958 N N . ALA A 1 127 ? -23.543 -1.369 16.807 1.00 92.56 127 ALA A N 1
ATOM 959 C CA . ALA A 1 127 ? -23.884 -1.050 15.420 1.00 92.56 127 ALA A CA 1
ATOM 960 C C . ALA A 1 127 ? -23.196 0.233 14.915 1.00 92.56 127 ALA A C 1
ATOM 962 O O . ALA A 1 127 ? -22.677 0.260 13.802 1.00 92.56 127 ALA A O 1
ATOM 963 N N . ASN A 1 128 ? -23.139 1.284 15.744 1.00 91.94 128 ASN A N 1
ATOM 964 C CA . ASN A 1 128 ? -22.448 2.528 15.388 1.00 91.94 128 ASN A CA 1
ATOM 965 C C . ASN A 1 128 ? -20.940 2.312 15.235 1.00 91.94 128 ASN A C 1
ATOM 967 O O . ASN A 1 128 ? -20.314 2.890 14.348 1.00 91.94 128 ASN A O 1
ATOM 971 N N . PHE A 1 129 ? -20.351 1.497 16.109 1.00 93.38 129 PHE A N 1
ATOM 972 C CA . PHE A 1 129 ? -18.941 1.145 16.020 1.00 93.38 129 PHE A CA 1
ATOM 973 C C . PHE A 1 129 ? -18.662 0.319 14.762 1.00 93.38 129 PHE A C 1
ATOM 975 O O . PHE A 1 129 ? -17.713 0.601 14.032 1.00 93.38 129 PHE A O 1
ATOM 982 N N . GLU A 1 130 ? -19.530 -0.643 14.450 1.00 93.75 130 GLU A N 1
ATOM 983 C CA . GLU A 1 130 ? -19.416 -1.445 13.237 1.00 93.75 130 GLU A CA 1
ATOM 984 C C . GLU A 1 130 ? -19.421 -0.578 11.976 1.00 93.75 130 GLU A C 1
ATOM 986 O O . GLU A 1 130 ? -18.499 -0.672 11.163 1.00 93.75 130 GLU A O 1
ATOM 991 N N . SER A 1 131 ? -20.407 0.314 11.844 1.00 93.12 131 SER A N 1
ATOM 992 C CA . SER A 1 131 ? -20.555 1.155 10.655 1.00 93.12 131 SER A CA 1
ATOM 993 C C . SER A 1 131 ? -19.414 2.160 10.490 1.00 93.12 131 SER A C 1
ATOM 995 O O . SER A 1 131 ? -18.998 2.423 9.369 1.00 93.12 131 SER A O 1
ATOM 997 N N . LYS A 1 132 ? -18.907 2.731 11.592 1.00 91.62 132 LYS A N 1
ATOM 998 C CA . LYS A 1 132 ? -17.869 3.778 11.566 1.00 91.62 132 LYS A CA 1
ATOM 999 C C . LYS A 1 132 ? -16.451 3.224 11.472 1.00 91.62 132 LYS A C 1
ATOM 1001 O O . LYS A 1 132 ? -15.562 3.923 10.986 1.00 91.62 132 LYS A O 1
ATOM 1006 N N . VAL A 1 133 ? -16.219 2.033 12.021 1.00 94.25 133 VAL A N 1
ATOM 1007 C CA . VAL A 1 133 ? -14.876 1.485 12.248 1.00 94.25 133 VAL A CA 1
ATOM 1008 C C . VAL A 1 133 ? -14.718 0.149 11.538 1.00 94.25 133 VAL A C 1
ATOM 1010 O O . VAL A 1 133 ? -13.872 0.021 10.654 1.00 94.25 133 VAL A O 1
ATOM 1013 N N . MET A 1 134 ? -15.543 -0.843 11.875 1.00 96.00 134 MET A N 1
ATOM 1014 C CA . MET A 1 134 ? -15.317 -2.218 11.414 1.00 96.00 134 MET A CA 1
ATOM 1015 C C . MET A 1 134 ? -15.549 -2.412 9.917 1.00 96.00 134 MET A C 1
ATOM 1017 O O . MET A 1 134 ? -14.871 -3.238 9.310 1.00 96.00 134 MET A O 1
ATOM 1021 N N . VAL A 1 135 ? -16.426 -1.622 9.288 1.00 95.31 135 VAL A N 1
ATOM 1022 C CA . VAL A 1 135 ? -16.555 -1.593 7.820 1.00 95.31 135 VAL A CA 1
ATOM 1023 C C . VAL A 1 135 ? -15.205 -1.289 7.160 1.00 95.31 135 VAL A C 1
ATOM 1025 O O . VAL A 1 135 ? -14.804 -1.999 6.238 1.00 95.31 135 VAL A O 1
ATOM 1028 N N . VAL A 1 136 ? -14.463 -0.299 7.668 1.00 94.25 136 VAL A N 1
ATOM 1029 C CA . VAL A 1 136 ? -13.147 0.088 7.131 1.00 94.25 136 VAL A CA 1
ATOM 1030 C C . VAL A 1 136 ? -12.099 -0.993 7.401 1.00 94.25 136 VAL A C 1
ATOM 1032 O O . VAL A 1 136 ? -11.286 -1.293 6.523 1.00 94.25 136 VAL A O 1
ATOM 1035 N N . VAL A 1 137 ? -12.141 -1.625 8.582 1.00 95.81 137 VAL A N 1
ATOM 1036 C CA . VAL A 1 137 ? -11.268 -2.763 8.922 1.00 95.81 137 VAL A CA 1
ATOM 1037 C C . VAL A 1 137 ? -11.475 -3.902 7.927 1.00 95.81 137 VAL A C 1
ATOM 1039 O O . VAL A 1 137 ? -10.522 -4.328 7.283 1.00 95.81 137 VAL A O 1
ATOM 1042 N N . ARG A 1 138 ? -12.718 -4.358 7.732 1.00 95.75 138 ARG A N 1
ATOM 1043 C CA . ARG A 1 138 ? -13.035 -5.473 6.826 1.00 95.75 138 ARG A CA 1
ATOM 1044 C C . ARG A 1 138 ? -12.669 -5.160 5.380 1.00 95.75 138 ARG A C 1
ATOM 1046 O O . ARG A 1 138 ? -12.085 -6.007 4.709 1.00 95.75 138 ARG A O 1
ATOM 1053 N N . GLN A 1 139 ? -12.949 -3.943 4.911 1.00 92.69 139 GLN A N 1
ATOM 1054 C CA . GLN A 1 139 ? -12.544 -3.494 3.575 1.00 92.69 139 GLN A CA 1
ATOM 1055 C C . GLN A 1 139 ? -11.021 -3.513 3.406 1.00 92.69 139 GLN A C 1
ATOM 1057 O O . GLN A 1 139 ? -10.515 -3.980 2.387 1.00 92.69 139 GLN A O 1
ATOM 1062 N N . THR A 1 140 ? -10.280 -3.047 4.411 1.00 91.88 140 THR A N 1
ATOM 1063 C CA . THR A 1 140 ? -8.812 -3.042 4.395 1.00 91.88 140 THR A CA 1
ATOM 1064 C C . THR A 1 140 ? -8.239 -4.456 4.424 1.00 91.88 140 THR A C 1
ATOM 1066 O O . THR A 1 140 ? -7.321 -4.758 3.664 1.00 91.88 140 THR A O 1
ATOM 1069 N N . THR A 1 141 ? -8.803 -5.342 5.243 1.00 93.88 141 THR A N 1
ATOM 1070 C CA . THR A 1 141 ? -8.419 -6.758 5.302 1.00 93.88 141 THR A CA 1
ATOM 1071 C C . THR A 1 141 ? -8.684 -7.457 3.971 1.00 93.88 141 THR A C 1
ATOM 1073 O O . THR A 1 141 ? -7.799 -8.126 3.444 1.00 93.88 141 THR A O 1
ATOM 1076 N N . ALA A 1 142 ? -9.866 -7.262 3.376 1.00 92.25 142 ALA A N 1
ATOM 1077 C CA . ALA A 1 142 ? -10.201 -7.815 2.064 1.00 92.25 142 ALA A CA 1
ATOM 1078 C C . ALA A 1 142 ? -9.240 -7.314 0.975 1.00 92.25 142 ALA A C 1
ATOM 1080 O O . ALA A 1 142 ? -8.719 -8.115 0.200 1.00 92.25 142 ALA A O 1
ATOM 1081 N N . ARG A 1 143 ? -8.936 -6.009 0.973 1.00 91.31 143 ARG A N 1
ATOM 1082 C CA . ARG A 1 143 ? -7.945 -5.398 0.079 1.00 91.31 143 ARG A CA 1
ATOM 1083 C C . ARG A 1 143 ? -6.565 -6.036 0.234 1.00 91.31 143 ARG A C 1
ATOM 1085 O O . ARG A 1 143 ? -5.955 -6.413 -0.756 1.00 91.31 143 ARG A O 1
ATOM 1092 N N . SER A 1 144 ? -6.086 -6.180 1.468 1.00 90.62 144 SER A N 1
ATOM 1093 C CA . SER A 1 144 ? -4.763 -6.745 1.756 1.00 90.62 144 SER A CA 1
ATOM 1094 C C . SER A 1 144 ? -4.656 -8.221 1.359 1.00 90.62 144 SER A C 1
ATOM 1096 O O . SER A 1 144 ? -3.638 -8.631 0.798 1.00 90.62 144 SER A O 1
ATOM 1098 N N . ASN A 1 145 ? -5.713 -9.007 1.584 1.00 92.12 145 ASN A N 1
ATOM 1099 C CA . ASN A 1 145 ? -5.781 -10.400 1.142 1.00 92.12 145 ASN A CA 1
ATOM 1100 C C . ASN A 1 145 ? -5.732 -10.511 -0.382 1.00 92.12 145 ASN A C 1
ATOM 1102 O O . ASN A 1 145 ? -4.938 -11.282 -0.917 1.00 92.12 145 ASN A O 1
ATOM 1106 N N . HIS A 1 146 ? -6.541 -9.707 -1.073 1.00 93.19 146 HIS A N 1
ATOM 1107 C CA . HIS A 1 146 ? -6.551 -9.641 -2.532 1.00 93.19 146 HIS A CA 1
ATOM 1108 C C . HIS A 1 146 ? -5.174 -9.266 -3.089 1.00 93.19 146 HIS A C 1
ATOM 1110 O O . HIS A 1 146 ? -4.603 -10.006 -3.887 1.00 93.19 146 HIS A O 1
ATOM 1116 N N . ALA A 1 147 ? -4.592 -8.175 -2.589 1.00 91.75 147 ALA A N 1
ATOM 1117 C CA . ALA A 1 147 ? -3.268 -7.717 -2.990 1.00 91.75 147 ALA A CA 1
ATOM 1118 C C . ALA A 1 147 ? -2.187 -8.783 -2.758 1.00 91.75 147 ALA A C 1
ATOM 1120 O O . ALA A 1 147 ? -1.313 -8.967 -3.597 1.00 91.75 147 ALA A O 1
ATOM 1121 N N . SER A 1 148 ? -2.251 -9.522 -1.647 1.00 91.94 148 SER A N 1
ATOM 1122 C CA . SER A 1 148 ? -1.291 -10.596 -1.359 1.00 91.94 148 SER A CA 1
ATOM 1123 C C . SER A 1 148 ? -1.357 -11.724 -2.390 1.00 91.94 148 SER A C 1
ATOM 1125 O O . SER A 1 148 ? -0.316 -12.235 -2.795 1.00 91.94 148 SER A O 1
ATOM 1127 N N . VAL A 1 149 ? -2.559 -12.084 -2.849 1.00 94.62 149 VAL A N 1
ATOM 1128 C CA . VAL A 1 149 ? -2.752 -13.101 -3.892 1.00 94.62 149 VAL A CA 1
ATOM 1129 C C . VAL A 1 149 ? -2.252 -12.600 -5.247 1.00 94.62 149 VAL A C 1
ATOM 1131 O O . VAL A 1 149 ? -1.487 -13.296 -5.915 1.00 94.62 149 VAL A O 1
ATOM 1134 N N . GLU A 1 150 ? -2.655 -11.399 -5.660 1.00 95.38 150 GLU A N 1
ATOM 1135 C CA . GLU A 1 150 ? -2.311 -10.865 -6.983 1.00 95.38 150 GLU A CA 1
ATOM 1136 C C . GLU A 1 150 ? -0.825 -10.513 -7.110 1.00 95.38 150 GLU A C 1
ATOM 1138 O O . GLU A 1 150 ? -0.205 -10.808 -8.133 1.00 95.38 150 GLU A O 1
ATOM 1143 N N . VAL A 1 151 ? -0.209 -9.957 -6.062 1.00 94.00 151 VAL A N 1
ATOM 1144 C CA . VAL A 1 151 ? 1.234 -9.683 -6.063 1.00 94.00 151 VAL A CA 1
ATOM 1145 C C . VAL A 1 151 ? 2.046 -10.965 -6.144 1.00 94.00 151 VAL A C 1
ATOM 1147 O O . VAL A 1 151 ? 3.064 -10.979 -6.831 1.00 94.00 151 VAL A O 1
ATOM 1150 N N . GLU A 1 152 ? 1.611 -12.051 -5.506 1.00 95.06 152 GLU A N 1
ATOM 1151 C CA . GLU A 1 152 ? 2.352 -13.309 -5.581 1.00 95.06 152 GLU A CA 1
ATOM 1152 C C . GLU A 1 152 ? 2.317 -13.905 -6.996 1.00 95.06 152 GLU A C 1
ATOM 1154 O O . GLU A 1 152 ? 3.344 -14.364 -7.495 1.00 95.06 152 GLU A O 1
ATOM 1159 N N . LYS A 1 153 ? 1.187 -13.784 -7.709 1.00 96.62 153 LYS A N 1
ATOM 1160 C CA . LYS A 1 153 ? 1.109 -14.127 -9.142 1.00 96.62 153 LYS A CA 1
ATOM 1161 C C . LYS A 1 153 ? 2.070 -13.287 -9.992 1.00 96.62 153 LYS A C 1
ATOM 1163 O O . LYS A 1 153 ? 2.634 -13.785 -10.964 1.00 96.62 153 LYS A O 1
ATOM 1168 N N . LEU A 1 154 ? 2.262 -12.016 -9.633 1.00 96.06 154 LEU A N 1
ATOM 1169 C CA . LEU A 1 154 ? 3.127 -11.073 -10.347 1.00 96.06 154 LEU A CA 1
ATOM 1170 C C . LEU A 1 154 ? 4.601 -11.136 -9.928 1.00 96.06 154 LEU A C 1
ATOM 1172 O O . LEU A 1 154 ? 5.449 -10.613 -10.652 1.00 96.06 154 LEU A O 1
ATOM 1176 N N . ARG A 1 155 ? 4.938 -11.776 -8.798 1.00 95.88 155 ARG A N 1
ATOM 1177 C CA . ARG A 1 155 ? 6.279 -11.738 -8.187 1.00 95.88 155 ARG A CA 1
ATOM 1178 C C . ARG A 1 155 ? 7.386 -12.115 -9.171 1.00 95.88 155 ARG A C 1
ATOM 1180 O O . ARG A 1 155 ? 8.391 -11.412 -9.246 1.00 95.88 155 ARG A O 1
ATOM 1187 N N . GLY A 1 156 ? 7.186 -13.174 -9.958 1.00 97.12 156 GLY A N 1
ATOM 1188 C CA . GLY A 1 156 ? 8.149 -13.597 -10.981 1.00 97.12 156 GLY A CA 1
ATOM 1189 C C . GLY A 1 156 ? 8.405 -12.513 -12.034 1.00 97.12 156 GLY A C 1
ATOM 1190 O O . GLY A 1 156 ? 9.552 -12.182 -12.320 1.00 97.12 156 GLY A O 1
ATOM 1191 N N . ARG A 1 157 ? 7.345 -11.878 -12.545 1.00 95.88 157 ARG A N 1
ATOM 1192 C CA . ARG A 1 157 ? 7.457 -10.804 -13.545 1.00 95.88 157 ARG A CA 1
ATOM 1193 C C . ARG A 1 157 ? 8.008 -9.507 -12.960 1.00 95.88 157 ARG A C 1
ATOM 1195 O O . ARG A 1 157 ? 8.768 -8.819 -13.635 1.00 95.88 157 ARG A O 1
ATOM 1202 N N . PHE A 1 15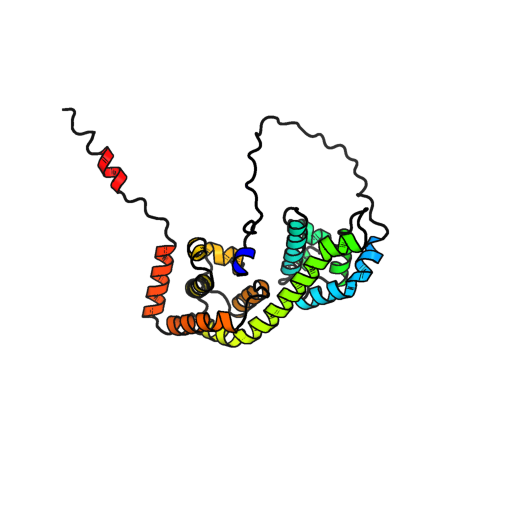8 ? 7.706 -9.195 -11.699 1.00 97.50 158 PHE A N 1
ATOM 1203 C CA . PHE A 1 158 ? 8.367 -8.098 -10.993 1.00 97.50 158 PHE A CA 1
ATOM 1204 C C . PHE A 1 158 ? 9.874 -8.330 -10.865 1.00 97.50 158 PHE A C 1
ATOM 1206 O O . PHE A 1 158 ? 10.641 -7.400 -11.108 1.00 97.50 158 PHE A O 1
ATOM 1213 N N . ALA A 1 159 ? 10.307 -9.556 -10.555 1.00 97.94 159 ALA A N 1
ATOM 1214 C CA . ALA A 1 159 ? 11.726 -9.903 -10.519 1.00 97.94 159 ALA A CA 1
ATOM 1215 C C . ALA A 1 159 ? 12.387 -9.773 -11.902 1.00 97.94 159 ALA A C 1
ATOM 1217 O O . ALA A 1 159 ? 13.484 -9.228 -12.004 1.00 97.94 159 ALA A O 1
ATOM 1218 N N . GLU A 1 160 ? 11.711 -10.200 -12.973 1.00 97.62 160 GLU A N 1
ATOM 1219 C CA . GLU A 1 160 ? 12.208 -10.037 -14.345 1.00 97.62 160 GLU A CA 1
ATOM 1220 C C . GLU A 1 160 ? 12.350 -8.568 -14.761 1.00 97.62 160 GLU A C 1
ATOM 1222 O O . GLU A 1 160 ? 13.384 -8.193 -15.319 1.00 97.62 160 GLU A O 1
ATOM 1227 N N . LEU A 1 161 ? 11.345 -7.728 -14.482 1.00 97.38 161 LEU A N 1
ATOM 1228 C CA . LEU A 1 161 ? 11.417 -6.288 -14.751 1.00 97.38 161 LEU A CA 1
ATOM 1229 C C . LEU A 1 161 ? 12.562 -5.651 -13.968 1.00 97.38 161 LEU A C 1
ATOM 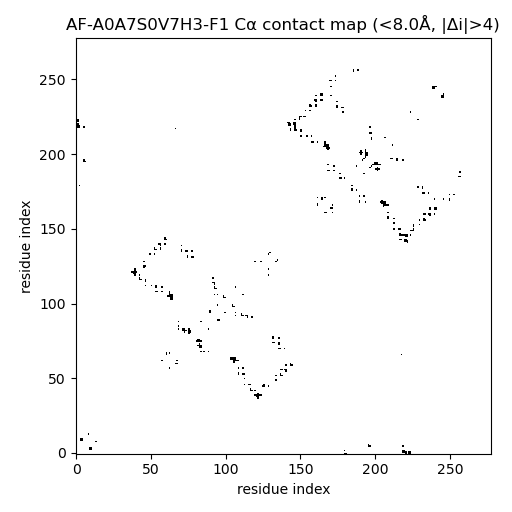1231 O O . LEU A 1 161 ? 13.355 -4.896 -14.529 1.00 97.38 161 LEU A O 1
ATOM 1235 N N . HIS A 1 162 ? 12.652 -5.971 -12.678 1.00 97.81 162 HIS A N 1
ATOM 1236 C CA . HIS A 1 162 ? 13.680 -5.442 -11.793 1.00 97.81 162 HIS A CA 1
ATOM 1237 C C . HIS A 1 162 ? 15.085 -5.803 -12.278 1.00 97.81 162 HIS A C 1
ATOM 1239 O O . HIS A 1 162 ? 15.938 -4.921 -12.368 1.00 97.81 162 HIS A O 1
ATOM 1245 N N . ALA A 1 163 ? 15.300 -7.059 -12.678 1.00 97.38 163 ALA A N 1
ATOM 1246 C CA . ALA A 1 163 ? 16.561 -7.515 -13.251 1.00 97.38 163 ALA A CA 1
ATOM 1247 C C . ALA A 1 163 ? 16.884 -6.805 -14.575 1.00 97.38 163 ALA A C 1
ATOM 1249 O O . ALA A 1 163 ? 18.024 -6.394 -14.782 1.00 97.38 163 ALA A O 1
ATOM 1250 N N . ALA A 1 164 ? 15.888 -6.606 -15.446 1.00 96.38 164 ALA A N 1
ATOM 1251 C CA . ALA A 1 164 ? 16.072 -5.927 -16.729 1.00 96.38 164 ALA A CA 1
ATOM 1252 C C . ALA A 1 164 ? 16.480 -4.452 -16.575 1.00 96.38 164 ALA A C 1
ATOM 1254 O O . ALA A 1 164 ? 17.203 -3.932 -17.417 1.00 96.38 164 ALA A O 1
ATOM 1255 N N . CYS A 1 165 ? 16.041 -3.774 -15.511 1.00 95.19 165 CYS A N 1
ATOM 1256 C CA . CYS A 1 165 ? 16.349 -2.361 -15.274 1.00 95.19 165 CYS A CA 1
ATOM 1257 C C . CYS A 1 165 ? 17.330 -2.108 -14.117 1.00 95.19 165 CYS A C 1
ATOM 1259 O O . CYS A 1 165 ? 17.543 -0.950 -13.750 1.00 95.19 165 CYS A O 1
ATOM 1261 N N . ALA A 1 166 ? 17.895 -3.162 -13.518 1.00 95.31 166 ALA A N 1
ATOM 1262 C CA . ALA A 1 166 ? 18.735 -3.108 -12.317 1.00 95.31 166 ALA A CA 1
ATOM 1263 C C . ALA A 1 166 ? 18.115 -2.282 -11.164 1.00 95.31 166 ALA A C 1
ATOM 1265 O O . ALA A 1 166 ? 18.800 -1.544 -10.448 1.00 95.31 166 ALA A O 1
ATOM 1266 N N . GLY A 1 167 ? 16.790 -2.359 -11.013 1.00 95.25 167 GLY A N 1
ATOM 1267 C CA . GLY A 1 167 ? 16.040 -1.592 -10.018 1.00 95.25 167 GLY A CA 1
ATOM 1268 C C . GLY A 1 167 ? 16.000 -0.077 -10.248 1.00 95.25 167 GLY A C 1
ATOM 1269 O O . GLY A 1 167 ? 15.696 0.652 -9.308 1.00 95.25 167 GLY A O 1
ATOM 1270 N N . SER A 1 168 ? 16.311 0.416 -11.452 1.00 96.44 168 SER A N 1
ATOM 1271 C CA . SER A 1 168 ? 16.278 1.844 -11.803 1.00 96.44 168 SER A CA 1
ATOM 1272 C C . SER A 1 168 ? 14.940 2.495 -11.437 1.00 96.44 168 SER A C 1
ATOM 1274 O O . SER A 1 168 ? 13.899 2.171 -12.015 1.00 96.44 168 SER A O 1
ATOM 1276 N N . ALA A 1 169 ? 14.968 3.476 -10.530 1.00 95.44 169 ALA A N 1
ATOM 1277 C CA . ALA A 1 169 ? 13.776 4.211 -10.110 1.00 95.44 169 ALA A CA 1
ATOM 1278 C C . ALA A 1 169 ? 13.102 4.919 -11.298 1.00 95.44 169 ALA A C 1
ATOM 1280 O O . ALA A 1 169 ? 11.881 4.956 -11.382 1.00 95.44 169 ALA A O 1
ATOM 1281 N N . GLN A 1 170 ? 13.886 5.409 -12.266 1.00 94.69 170 GLN A N 1
ATOM 1282 C CA . GLN A 1 170 ? 13.364 6.035 -13.485 1.00 94.69 170 GLN A CA 1
ATOM 1283 C C . GLN A 1 170 ? 12.577 5.043 -14.355 1.00 94.69 170 GLN A C 1
ATOM 1285 O O . GLN A 1 170 ? 11.521 5.395 -14.879 1.00 94.69 170 GLN A O 1
ATOM 1290 N N . SER A 1 171 ? 13.082 3.817 -14.516 1.00 95.00 171 SER A N 1
ATOM 1291 C CA . SER A 1 171 ? 12.433 2.785 -15.336 1.00 95.00 171 SER A CA 1
ATOM 1292 C C . SER A 1 171 ? 11.183 2.239 -14.645 1.00 95.00 171 SER A C 1
ATOM 1294 O O . SER A 1 171 ? 10.130 2.130 -15.268 1.00 95.00 171 SER A O 1
ATOM 1296 N N . LEU A 1 172 ? 11.271 1.977 -13.337 1.00 96.12 172 LEU A N 1
ATOM 1297 C CA . LEU A 1 172 ? 10.132 1.540 -12.526 1.00 96.12 172 LEU A CA 1
ATOM 1298 C C . LEU A 1 172 ? 9.039 2.619 -12.441 1.00 96.12 172 LEU A C 1
ATOM 1300 O O . LEU A 1 172 ? 7.854 2.295 -12.463 1.00 96.12 172 LEU A O 1
ATOM 1304 N N . PHE A 1 173 ? 9.419 3.898 -12.420 1.00 94.94 173 PHE A N 1
ATOM 1305 C CA . PHE A 1 173 ? 8.471 5.004 -12.522 1.00 94.94 173 PHE A CA 1
ATOM 1306 C C . PHE A 1 173 ? 7.790 5.058 -13.894 1.00 94.94 173 PHE A C 1
ATOM 1308 O O . PHE A 1 173 ? 6.584 5.269 -13.961 1.00 94.94 173 PHE A O 1
ATOM 1315 N N . GLY A 1 174 ? 8.522 4.819 -14.988 1.00 94.06 174 GLY A N 1
ATOM 1316 C CA . GLY A 1 174 ? 7.921 4.697 -16.321 1.00 94.06 174 GLY A CA 1
ATOM 1317 C C . GLY A 1 174 ? 6.862 3.595 -16.380 1.00 94.06 174 GLY A C 1
ATOM 1318 O O . GLY A 1 174 ? 5.766 3.824 -16.888 1.00 94.06 174 GLY A O 1
ATOM 1319 N N . PHE A 1 175 ? 7.156 2.440 -15.780 1.00 95.06 175 PHE A N 1
ATOM 1320 C CA . PHE A 1 175 ? 6.184 1.361 -15.606 1.00 95.06 175 PHE A CA 1
ATOM 1321 C C . PHE A 1 175 ? 4.956 1.815 -14.806 1.00 95.06 175 PHE A C 1
ATOM 1323 O O . PHE A 1 175 ? 3.828 1.613 -15.251 1.00 95.06 175 PHE A O 1
ATOM 1330 N N . PHE A 1 176 ? 5.160 2.479 -13.666 1.00 92.81 176 PHE A N 1
ATOM 1331 C CA . PHE A 1 176 ? 4.073 3.014 -12.845 1.00 92.81 176 PHE A CA 1
ATOM 1332 C C . PHE A 1 176 ? 3.178 3.998 -13.614 1.00 92.81 176 PHE A C 1
ATOM 1334 O O . PHE A 1 176 ? 1.957 3.897 -13.542 1.00 92.81 176 PHE A O 1
ATOM 1341 N N . ILE A 1 177 ? 3.761 4.921 -14.382 1.00 92.12 177 ILE A N 1
ATOM 1342 C CA . ILE A 1 177 ? 3.000 5.896 -15.174 1.00 92.12 177 ILE A CA 1
ATOM 1343 C C . ILE A 1 177 ? 2.112 5.210 -16.213 1.00 92.12 177 ILE A C 1
ATOM 1345 O O . ILE A 1 177 ? 0.967 5.617 -16.399 1.00 92.12 177 ILE A O 1
ATOM 1349 N N . ASP A 1 178 ? 2.593 4.148 -16.854 1.00 92.25 178 ASP A N 1
ATOM 1350 C CA . ASP A 1 178 ? 1.797 3.409 -17.836 1.00 92.25 178 ASP A CA 1
ATOM 1351 C C . ASP A 1 178 ? 0.687 2.558 -17.216 1.00 92.25 178 ASP A C 1
ATOM 1353 O O . ASP A 1 178 ? -0.250 2.180 -17.925 1.00 92.25 178 ASP A O 1
ATOM 1357 N N . LEU A 1 179 ? 0.760 2.283 -15.910 1.00 90.44 179 LEU A N 1
ATOM 1358 C CA . LEU A 1 179 ? -0.358 1.700 -15.181 1.00 90.44 179 LEU A CA 1
ATOM 1359 C C . LEU A 1 179 ? -1.461 2.723 -14.912 1.00 90.44 179 LEU A C 1
ATOM 1361 O O . LEU A 1 179 ? -2.587 2.297 -14.705 1.00 90.44 179 LEU A O 1
ATOM 1365 N N . LEU A 1 180 ? -1.175 4.030 -14.883 1.00 87.00 180 LEU A N 1
ATOM 1366 C CA . LEU A 1 180 ? -2.175 5.064 -14.600 1.00 87.00 180 LEU A CA 1
ATOM 1367 C C . LEU A 1 180 ? -3.091 5.334 -15.806 1.00 87.00 180 LEU A C 1
ATOM 1369 O O . LEU A 1 180 ? -2.657 5.190 -16.961 1.00 87.00 180 LEU A O 1
ATOM 1373 N N . PRO A 1 181 ? -4.325 5.831 -15.564 1.00 85.00 181 PRO A N 1
ATOM 1374 C CA . PRO A 1 181 ? -5.162 6.364 -16.629 1.00 85.00 181 PRO A CA 1
ATOM 1375 C C . PRO A 1 181 ? -4.460 7.568 -17.261 1.00 85.00 181 PRO A C 1
ATOM 1377 O O . PRO A 1 181 ? -3.735 8.304 -16.582 1.00 85.00 181 PRO A O 1
ATOM 1380 N N . GLU A 1 182 ? -4.647 7.755 -18.563 1.00 84.62 182 GLU A N 1
ATOM 1381 C CA . GLU A 1 182 ? -3.881 8.713 -19.364 1.00 84.62 182 GLU A CA 1
ATOM 1382 C C . GLU A 1 182 ? -4.003 10.151 -18.835 1.00 84.62 182 GLU A C 1
ATOM 1384 O O . GLU A 1 182 ? -3.004 10.862 -18.715 1.00 84.62 182 GLU A O 1
ATOM 1389 N N . GLU A 1 183 ? -5.199 10.532 -18.389 1.00 84.06 183 GLU A N 1
ATOM 1390 C CA . GLU A 1 183 ? -5.534 11.833 -17.808 1.00 84.06 183 GLU A CA 1
ATOM 1391 C C . GLU A 1 183 ? -4.762 12.167 -16.515 1.00 84.06 183 GLU A C 1
ATOM 1393 O O . GLU A 1 183 ? -4.638 13.336 -16.137 1.00 84.06 183 GLU A O 1
ATOM 1398 N N . HIS A 1 184 ? -4.206 11.156 -15.842 1.00 82.44 184 HIS A N 1
ATOM 1399 C CA . HIS A 1 184 ? -3.483 11.316 -14.582 1.00 82.44 184 HIS A CA 1
ATOM 1400 C C . HIS A 1 184 ? -1.964 11.246 -14.732 1.00 82.44 184 HIS A C 1
ATOM 1402 O O . HIS A 1 184 ? -1.250 11.644 -13.813 1.00 82.44 184 HIS A O 1
ATOM 1408 N N . ARG A 1 185 ? -1.442 10.802 -15.881 1.00 83.94 185 ARG A N 1
ATOM 1409 C CA . ARG A 1 185 ? 0.003 10.580 -16.080 1.00 83.94 185 ARG A CA 1
ATOM 1410 C C . ARG A 1 185 ? 0.844 11.840 -15.883 1.00 83.94 185 ARG A C 1
ATOM 1412 O O . ARG A 1 185 ? 1.939 11.762 -15.337 1.00 83.94 185 ARG A O 1
ATOM 1419 N N . GLY A 1 186 ? 0.322 13.005 -16.270 1.00 80.62 186 GLY A N 1
ATOM 1420 C CA . GLY A 1 186 ? 1.015 14.293 -16.133 1.00 80.62 186 GLY A CA 1
ATOM 1421 C C . GLY A 1 186 ? 1.058 14.863 -14.709 1.00 80.62 186 GLY A C 1
ATOM 1422 O O . GLY A 1 186 ? 1.723 15.867 -14.481 1.00 80.62 186 GLY A O 1
ATOM 1423 N N . GLN A 1 187 ? 0.351 14.255 -13.752 1.00 83.75 187 GLN A N 1
ATOM 1424 C CA . GLN A 1 187 ? 0.232 14.774 -12.380 1.00 83.75 187 GLN A CA 1
ATOM 1425 C C . GLN A 1 187 ? 1.363 14.292 -11.463 1.00 83.75 187 GLN A C 1
ATOM 1427 O O . GLN A 1 187 ? 1.522 14.801 -10.354 1.00 83.75 187 GLN A O 1
ATOM 1432 N N . TYR A 1 188 ? 2.149 13.313 -11.914 1.00 84.19 188 TYR A N 1
ATOM 1433 C CA . TYR A 1 188 ? 3.158 12.654 -11.100 1.00 84.19 188 TYR A CA 1
ATOM 1434 C C . TYR A 1 188 ? 4.553 12.904 -11.651 1.00 84.19 188 TYR A C 1
ATOM 1436 O O . TYR A 1 188 ? 4.809 12.832 -12.851 1.00 84.19 188 TYR A O 1
ATOM 1444 N N . THR A 1 189 ? 5.478 13.140 -10.731 1.00 90.69 189 THR A N 1
ATOM 1445 C CA . THR A 1 189 ? 6.910 13.217 -11.012 1.00 90.69 189 THR A CA 1
ATOM 1446 C C . THR A 1 189 ? 7.629 12.079 -10.298 1.00 90.69 189 THR A C 1
ATOM 1448 O O . THR A 1 189 ? 7.120 11.534 -9.313 1.00 90.69 189 THR A O 1
ATOM 1451 N N . LEU A 1 190 ? 8.833 11.733 -10.755 1.00 91.31 190 LEU A N 1
ATOM 1452 C CA . LEU A 1 190 ? 9.647 10.708 -10.100 1.00 91.31 190 LEU A CA 1
ATOM 1453 C C . LEU A 1 190 ? 9.895 11.013 -8.601 1.00 91.31 190 LEU A C 1
ATOM 1455 O O . LEU A 1 190 ? 9.676 10.117 -7.785 1.00 91.31 190 LEU A O 1
ATOM 1459 N N . PRO A 1 191 ? 10.260 12.249 -8.188 1.00 92.31 191 PRO A N 1
ATOM 1460 C CA . PRO A 1 191 ? 10.409 12.585 -6.768 1.00 92.31 191 PRO A CA 1
ATOM 1461 C C . PRO A 1 191 ? 9.134 12.360 -5.948 1.00 92.31 191 PRO A C 1
ATOM 1463 O O . PRO A 1 191 ? 9.199 11.875 -4.819 1.00 92.31 191 PRO A O 1
ATOM 1466 N N . MET A 1 192 ? 7.973 12.692 -6.521 1.00 90.50 192 MET A N 1
ATOM 1467 C CA . MET A 1 192 ? 6.670 12.481 -5.891 1.00 90.50 192 MET A CA 1
ATOM 1468 C C . MET A 1 192 ? 6.366 10.990 -5.722 1.00 90.50 192 MET A C 1
ATOM 1470 O O . MET A 1 192 ? 5.967 10.568 -4.640 1.00 90.50 192 MET A O 1
ATOM 1474 N N . TRP A 1 193 ? 6.594 10.184 -6.760 1.00 91.31 193 TRP A N 1
ATOM 1475 C CA . TRP A 1 193 ? 6.397 8.736 -6.701 1.00 91.31 193 TRP A CA 1
ATOM 1476 C C . TRP A 1 193 ? 7.321 8.061 -5.683 1.00 91.31 193 TRP A C 1
ATOM 1478 O O . TRP A 1 193 ? 6.855 7.244 -4.886 1.00 91.31 193 TRP A O 1
ATOM 1488 N N . ASN A 1 194 ? 8.595 8.465 -5.644 1.00 92.56 194 ASN A N 1
ATOM 1489 C CA . ASN A 1 194 ? 9.565 7.979 -4.665 1.00 92.56 194 ASN A CA 1
ATOM 1490 C C . ASN A 1 194 ? 9.062 8.188 -3.229 1.00 92.56 194 ASN A C 1
ATOM 1492 O O . ASN A 1 194 ? 9.027 7.246 -2.445 1.00 92.56 194 ASN A O 1
ATOM 1496 N N . VAL A 1 195 ? 8.598 9.394 -2.894 1.00 88.81 195 VAL A N 1
ATOM 1497 C CA . VAL A 1 195 ? 8.150 9.707 -1.527 1.00 88.81 195 VAL A CA 1
ATOM 1498 C C . VAL A 1 195 ? 6.799 9.079 -1.198 1.00 88.81 195 VAL A C 1
ATOM 1500 O O . VAL A 1 195 ? 6.631 8.528 -0.114 1.00 88.81 195 VAL A O 1
ATOM 1503 N N . MET A 1 196 ? 5.823 9.178 -2.100 1.00 84.44 196 MET A N 1
ATOM 1504 C CA . MET A 1 196 ? 4.430 8.851 -1.773 1.00 84.44 196 MET A CA 1
ATOM 1505 C C . MET A 1 196 ? 4.088 7.381 -1.996 1.00 84.44 196 MET A C 1
ATOM 1507 O O . MET A 1 196 ? 3.289 6.826 -1.249 1.00 84.44 196 MET A O 1
ATOM 1511 N N . VAL A 1 197 ? 4.678 6.751 -3.013 1.00 87.56 197 VAL A N 1
ATOM 1512 C CA . VAL A 1 197 ? 4.355 5.368 -3.388 1.00 87.56 197 VAL A CA 1
ATOM 1513 C C . VAL A 1 197 ? 5.455 4.432 -2.914 1.00 87.56 197 VAL A C 1
ATOM 1515 O O . VAL A 1 197 ? 5.179 3.455 -2.225 1.00 87.56 197 VAL A O 1
ATOM 1518 N N . MET A 1 198 ? 6.713 4.754 -3.225 1.00 90.75 198 MET A N 1
ATOM 1519 C CA . MET A 1 198 ? 7.857 3.933 -2.822 1.00 90.75 198 MET A CA 1
ATOM 1520 C C . MET A 1 198 ? 8.359 4.251 -1.414 1.00 90.75 198 MET A C 1
ATOM 1522 O O . MET A 1 198 ? 9.252 3.562 -0.940 1.00 90.75 198 MET A O 1
ATOM 1526 N N . LYS A 1 199 ? 7.818 5.261 -0.719 1.00 88.81 199 LYS A N 1
ATOM 1527 C CA . LYS A 1 199 ? 8.208 5.627 0.657 1.00 88.81 199 LYS A CA 1
ATOM 1528 C C . LYS A 1 199 ? 9.733 5.760 0.848 1.00 88.81 199 LYS A C 1
ATOM 1530 O O . LYS A 1 199 ? 10.277 5.368 1.879 1.00 88.81 199 LYS A O 1
ATOM 1535 N N . CYS A 1 200 ? 10.434 6.293 -0.150 1.00 91.38 200 CYS A N 1
ATOM 1536 C CA . CYS A 1 200 ? 11.885 6.462 -0.163 1.00 91.38 200 CYS A CA 1
ATOM 1537 C C . CYS A 1 200 ? 12.275 7.938 -0.397 1.00 91.38 200 CYS A C 1
ATOM 1539 O O . CYS A 1 200 ? 11.431 8.752 -0.788 1.00 91.38 200 CYS A O 1
ATOM 1541 N N . PRO A 1 201 ? 13.539 8.335 -0.142 1.00 92.88 201 PRO A N 1
ATOM 1542 C CA . PRO A 1 201 ? 14.000 9.695 -0.417 1.00 92.88 201 PRO A CA 1
ATOM 1543 C C . PRO A 1 201 ? 13.764 10.118 -1.874 1.00 92.88 201 PRO A C 1
ATOM 1545 O O . PRO A 1 201 ? 13.866 9.302 -2.790 1.00 92.88 201 PRO A O 1
ATOM 1548 N N . GLN A 1 202 ? 13.518 11.409 -2.105 1.00 92.75 202 GLN A N 1
ATOM 1549 C CA . GLN A 1 202 ? 13.214 11.963 -3.435 1.00 92.75 202 GLN A CA 1
ATOM 1550 C C . GLN A 1 202 ? 14.292 11.640 -4.477 1.00 92.75 202 GLN A C 1
ATOM 1552 O O . GLN A 1 202 ? 13.983 11.359 -5.632 1.00 92.75 202 GLN A O 1
ATOM 1557 N N . GLN A 1 203 ? 15.550 11.637 -4.043 1.00 92.94 203 GLN A N 1
ATOM 1558 C CA . GLN A 1 203 ? 16.747 11.396 -4.841 1.00 92.94 203 GLN A CA 1
ATOM 1559 C C . GLN A 1 203 ? 17.083 9.909 -5.046 1.00 92.94 203 GLN A C 1
ATOM 1561 O O . GLN A 1 203 ? 18.147 9.599 -5.576 1.00 92.94 203 GLN A O 1
ATOM 1566 N N . THR A 1 204 ? 16.222 8.986 -4.607 1.00 94.38 204 THR A N 1
ATOM 1567 C CA . THR A 1 204 ? 16.432 7.545 -4.803 1.00 94.38 204 THR A CA 1
ATOM 1568 C C . THR A 1 204 ? 16.509 7.211 -6.289 1.00 94.38 204 THR A C 1
ATOM 1570 O O . THR A 1 204 ? 15.575 7.478 -7.047 1.00 94.38 204 THR A O 1
ATOM 1573 N N . THR A 1 205 ? 17.620 6.603 -6.704 1.00 95.06 205 THR A N 1
ATOM 1574 C CA . THR A 1 205 ? 17.869 6.207 -8.099 1.00 95.06 205 THR A CA 1
ATOM 1575 C C . THR A 1 205 ? 17.714 4.710 -8.343 1.00 95.06 205 THR A C 1
ATOM 1577 O O . THR A 1 205 ? 17.492 4.310 -9.483 1.00 95.06 205 THR A O 1
ATOM 1580 N N . SER A 1 206 ? 17.797 3.885 -7.297 1.00 96.69 206 SER A N 1
ATOM 1581 C CA . SER A 1 206 ? 17.611 2.436 -7.366 1.00 96.69 206 SER A CA 1
ATOM 1582 C C . SER A 1 206 ? 16.767 1.954 -6.191 1.00 96.69 206 SER A C 1
ATOM 1584 O O . SER A 1 206 ? 16.941 2.421 -5.064 1.00 96.69 206 SER A O 1
ATOM 1586 N N . ILE A 1 207 ? 15.839 1.041 -6.463 1.00 96.31 207 ILE A N 1
ATOM 1587 C CA . ILE A 1 207 ? 14.881 0.509 -5.495 1.00 96.31 207 ILE A CA 1
ATOM 1588 C C . ILE A 1 207 ? 15.098 -1.004 -5.385 1.00 96.31 207 ILE A C 1
ATOM 1590 O O . ILE A 1 207 ? 15.064 -1.677 -6.413 1.00 96.31 207 ILE A O 1
ATOM 1594 N N . PRO A 1 208 ? 15.300 -1.576 -4.185 1.00 96.88 208 PRO A N 1
ATOM 1595 C CA . PRO A 1 208 ? 15.419 -3.025 -4.009 1.00 96.88 208 PRO A CA 1
ATOM 1596 C C . PRO A 1 208 ? 14.148 -3.785 -4.421 1.00 96.88 208 PRO A C 1
ATOM 1598 O O . PRO A 1 208 ? 13.041 -3.297 -4.197 1.00 96.88 208 PRO A O 1
ATOM 1601 N N . LEU A 1 2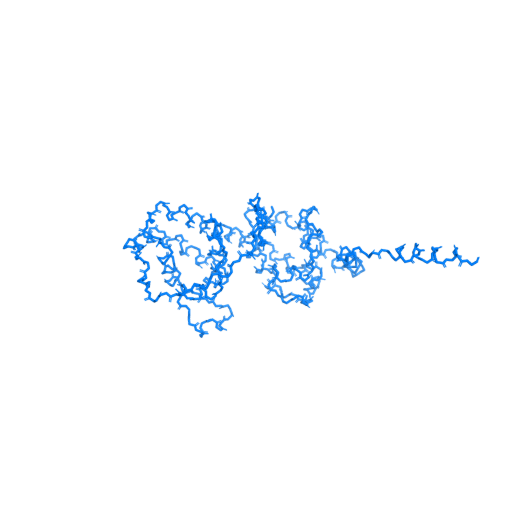09 ? 14.289 -5.004 -4.958 1.00 96.00 209 LEU A N 1
ATOM 1602 C CA . LEU A 1 209 ? 13.157 -5.810 -5.444 1.00 96.00 209 LEU A CA 1
ATOM 1603 C C . LEU A 1 209 ? 12.091 -6.037 -4.364 1.00 96.00 209 LEU A C 1
ATOM 1605 O O . LEU A 1 209 ? 10.923 -5.740 -4.588 1.00 96.00 209 LEU A O 1
ATOM 1609 N N . GLU A 1 210 ? 12.480 -6.509 -3.179 1.00 94.94 210 GLU A N 1
ATOM 1610 C CA . GLU A 1 210 ? 11.514 -6.777 -2.101 1.00 94.94 210 GLU A CA 1
ATOM 1611 C C . GLU A 1 210 ? 10.814 -5.499 -1.614 1.00 94.94 210 GLU A C 1
ATOM 1613 O O . GLU A 1 210 ? 9.642 -5.526 -1.230 1.00 94.94 210 GLU A O 1
ATOM 1618 N N . HIS A 1 211 ? 11.492 -4.351 -1.692 1.00 93.69 211 HIS A N 1
ATOM 1619 C CA . HIS A 1 211 ? 10.887 -3.057 -1.383 1.00 93.69 211 HIS A CA 1
ATOM 1620 C C . HIS A 1 211 ? 9.853 -2.655 -2.440 1.00 93.69 211 HIS A C 1
ATOM 1622 O O . HIS A 1 211 ? 8.736 -2.269 -2.110 1.00 93.69 211 HIS A O 1
ATOM 1628 N N . PHE A 1 212 ? 10.188 -2.822 -3.719 1.00 94.69 212 PHE A N 1
ATOM 1629 C CA . PHE A 1 212 ? 9.269 -2.593 -4.832 1.00 94.69 212 PHE A CA 1
ATOM 1630 C C . PHE A 1 212 ? 8.021 -3.489 -4.737 1.00 94.69 212 PHE A C 1
ATOM 1632 O O . PHE A 1 212 ? 6.896 -2.990 -4.763 1.00 94.69 212 PHE A O 1
ATOM 1639 N N . VAL A 1 213 ? 8.206 -4.798 -4.537 1.00 94.62 213 VAL A N 1
ATOM 1640 C CA . VAL A 1 213 ? 7.113 -5.779 -4.411 1.00 94.62 213 VAL A CA 1
ATOM 1641 C C . VAL A 1 213 ? 6.225 -5.471 -3.204 1.00 94.62 213 VAL A C 1
ATOM 1643 O O . VAL A 1 213 ? 4.998 -5.494 -3.313 1.00 94.62 213 VAL A O 1
ATOM 1646 N N . SER A 1 214 ? 6.822 -5.148 -2.052 1.00 90.25 214 SER A N 1
ATOM 1647 C CA . SER A 1 214 ? 6.053 -4.810 -0.849 1.00 90.25 214 SER A CA 1
ATOM 1648 C C . SER A 1 214 ? 5.254 -3.517 -1.007 1.00 90.25 214 SER A C 1
ATOM 1650 O O . SER A 1 214 ? 4.093 -3.493 -0.605 1.00 90.25 214 SER A O 1
ATOM 1652 N N . CYS A 1 215 ? 5.799 -2.487 -1.662 1.00 90.12 215 CYS A N 1
ATOM 1653 C CA . CYS A 1 215 ? 5.052 -1.259 -1.938 1.00 90.12 215 CYS A CA 1
ATOM 1654 C C . CYS A 1 215 ? 3.845 -1.509 -2.854 1.00 90.12 215 CYS A C 1
ATOM 1656 O O . CYS A 1 215 ? 2.779 -0.943 -2.612 1.00 90.12 215 CYS A O 1
ATOM 1658 N N . PHE A 1 216 ? 3.972 -2.383 -3.859 1.00 89.50 216 PHE A N 1
ATOM 1659 C CA . PHE A 1 216 ? 2.834 -2.795 -4.691 1.00 89.50 216 PHE A CA 1
ATOM 1660 C C . PHE A 1 216 ? 1.769 -3.526 -3.871 1.00 89.50 216 PHE A C 1
ATOM 1662 O O . PHE A 1 216 ? 0.593 -3.174 -3.943 1.00 89.50 216 PHE A O 1
ATOM 1669 N N . ARG A 1 217 ? 2.174 -4.485 -3.031 1.00 89.12 217 ARG A N 1
ATOM 1670 C CA . ARG A 1 217 ? 1.251 -5.221 -2.151 1.00 89.12 217 ARG A CA 1
ATOM 1671 C C . ARG A 1 217 ? 0.511 -4.305 -1.184 1.00 89.12 217 ARG A C 1
ATOM 1673 O O . ARG A 1 217 ? -0.677 -4.489 -0.953 1.00 89.12 217 ARG A O 1
ATOM 1680 N N . ASP A 1 218 ? 1.207 -3.326 -0.621 1.00 85.75 218 ASP A N 1
ATOM 1681 C CA . ASP A 1 218 ? 0.629 -2.413 0.366 1.00 85.75 218 ASP A CA 1
ATOM 1682 C C . ASP A 1 218 ? -0.357 -1.417 -0.272 1.00 85.75 218 ASP A C 1
ATOM 1684 O O . ASP A 1 218 ? -1.148 -0.790 0.436 1.00 85.75 218 ASP A O 1
ATOM 1688 N N . SER A 1 219 ? -0.334 -1.295 -1.602 1.00 83.00 219 SER A N 1
ATOM 1689 C CA . SER A 1 219 ? -1.036 -0.237 -2.317 1.00 83.00 219 SER A CA 1
ATOM 1690 C C . SER A 1 219 ? -2.134 -0.721 -3.273 1.00 83.00 219 SER A C 1
ATOM 1692 O O . SER A 1 219 ? -3.076 0.035 -3.507 1.00 83.00 219 SER A O 1
ATOM 1694 N N . MET A 1 220 ? -2.058 -1.955 -3.781 1.00 86.69 220 MET A N 1
ATOM 1695 C CA . MET A 1 220 ? -3.091 -2.550 -4.643 1.00 86.69 220 MET A CA 1
ATOM 1696 C C . MET A 1 220 ? -4.488 -2.511 -4.010 1.00 86.69 220 MET A C 1
ATOM 1698 O O . MET A 1 220 ? -4.656 -2.763 -2.811 1.00 86.69 220 MET A O 1
ATOM 1702 N N . ASP A 1 221 ? -5.505 -2.240 -4.831 1.00 84.88 221 ASP A N 1
ATOM 1703 C CA . ASP A 1 221 ? -6.908 -2.399 -4.466 1.00 84.88 221 ASP A CA 1
ATOM 1704 C C . ASP A 1 221 ? -7.523 -3.693 -5.023 1.00 84.88 221 ASP A C 1
ATOM 1706 O O . ASP A 1 221 ? -6.882 -4.493 -5.698 1.00 84.88 221 ASP A O 1
ATOM 1710 N N . THR A 1 222 ? -8.795 -3.926 -4.700 1.00 85.50 222 THR A N 1
ATOM 1711 C CA . THR A 1 222 ? -9.540 -5.127 -5.107 1.00 85.50 222 THR A CA 1
ATOM 1712 C C . THR A 1 222 ? -9.872 -5.188 -6.602 1.00 85.50 222 THR A C 1
ATOM 1714 O O . THR A 1 222 ? -10.438 -6.176 -7.055 1.00 85.50 222 THR A O 1
ATOM 1717 N N . THR A 1 223 ? -9.608 -4.123 -7.360 1.00 87.94 223 THR A N 1
ATOM 1718 C CA . THR A 1 223 ? -9.835 -4.044 -8.813 1.00 87.94 223 THR A CA 1
ATOM 1719 C C . THR A 1 223 ? -8.578 -4.356 -9.619 1.00 87.94 223 THR A C 1
ATOM 1721 O O . THR A 1 223 ? -8.670 -4.621 -10.818 1.00 87.94 223 THR A O 1
ATOM 1724 N N . ASP A 1 224 ? -7.413 -4.364 -8.975 1.00 87.81 224 ASP A N 1
ATOM 1725 C CA . ASP A 1 224 ? -6.152 -4.719 -9.612 1.00 87.81 224 ASP A CA 1
ATOM 1726 C C . ASP A 1 224 ? -6.012 -6.215 -9.750 1.00 87.81 224 ASP A C 1
ATOM 1728 O O . ASP A 1 224 ? -6.254 -6.955 -8.807 1.00 87.81 224 ASP A O 1
ATOM 1732 N N . THR A 1 225 ? -5.574 -6.679 -10.910 1.00 93.25 225 THR A N 1
ATOM 1733 C CA . THR A 1 225 ? -5.345 -8.105 -11.121 1.00 93.25 225 THR A CA 1
ATOM 1734 C C . THR A 1 225 ? -4.032 -8.306 -11.846 1.00 93.25 225 THR A C 1
ATOM 1736 O O . THR A 1 225 ? -3.550 -7.436 -12.580 1.00 93.25 225 THR A O 1
ATOM 1739 N N . ALA A 1 226 ? -3.450 -9.485 -11.678 1.00 93.88 226 ALA A N 1
ATOM 1740 C CA . ALA A 1 226 ? -2.288 -9.886 -12.446 1.00 93.88 226 ALA A CA 1
ATOM 1741 C C . ALA A 1 226 ? -2.567 -9.815 -13.956 1.00 93.88 226 ALA A C 1
ATOM 1743 O O . ALA A 1 226 ? -1.683 -9.444 -14.725 1.00 93.88 226 ALA A O 1
ATOM 1744 N N . GLU A 1 227 ? -3.799 -10.098 -14.382 1.00 94.06 227 GLU A N 1
ATOM 1745 C CA . GLU A 1 227 ? -4.227 -10.058 -15.783 1.00 94.06 227 GLU A CA 1
ATOM 1746 C C . GLU A 1 227 ? -4.175 -8.646 -16.377 1.00 94.06 227 GLU A C 1
ATOM 1748 O O . GLU A 1 227 ? -3.746 -8.478 -17.519 1.00 94.06 227 GLU A O 1
ATOM 1753 N N . THR A 1 228 ? -4.548 -7.616 -15.610 1.00 92.12 228 THR A N 1
ATOM 1754 C CA . THR A 1 228 ? -4.509 -6.225 -16.089 1.00 92.12 228 THR A CA 1
ATOM 1755 C C . THR A 1 228 ? -3.102 -5.629 -16.057 1.00 92.12 228 THR A C 1
ATOM 1757 O O . THR A 1 228 ? -2.772 -4.785 -16.891 1.00 92.12 228 THR A O 1
ATOM 1760 N N . ILE A 1 229 ? -2.248 -6.081 -15.136 1.00 94.31 229 ILE A N 1
ATOM 1761 C CA . ILE A 1 229 ? -0.902 -5.525 -14.925 1.00 94.31 229 ILE A CA 1
ATOM 1762 C C . ILE A 1 229 ? 0.157 -6.212 -15.798 1.00 94.31 229 ILE A C 1
ATOM 1764 O O . ILE A 1 229 ? 1.062 -5.543 -16.306 1.00 94.31 229 ILE A O 1
ATOM 1768 N N . SER A 1 230 ? 0.046 -7.527 -16.018 1.00 94.62 230 SER A N 1
ATOM 1769 C CA . SER A 1 230 ? 1.050 -8.317 -16.755 1.00 94.62 230 SER A CA 1
ATOM 1770 C C . SER A 1 230 ? 1.357 -7.783 -18.159 1.00 94.62 230 SER A C 1
ATOM 1772 O O . SER A 1 230 ? 2.536 -7.674 -18.491 1.00 94.62 230 SER A O 1
ATOM 1774 N N . PRO A 1 231 ? 0.375 -7.349 -18.977 1.00 95.94 231 PRO A N 1
ATOM 1775 C CA . PRO A 1 231 ? 0.674 -6.793 -20.296 1.00 95.94 231 PRO A CA 1
ATOM 1776 C C . PRO A 1 231 ? 1.528 -5.521 -20.239 1.00 95.94 231 PRO A C 1
ATOM 1778 O O . PRO A 1 231 ? 2.306 -5.259 -21.155 1.00 95.94 231 PRO A O 1
ATOM 1781 N N . VAL A 1 232 ? 1.387 -4.708 -19.186 1.00 95.31 232 VAL A N 1
ATOM 1782 C CA . VAL A 1 232 ? 2.210 -3.504 -18.993 1.00 95.31 232 VAL A CA 1
ATOM 1783 C C . VAL A 1 232 ? 3.615 -3.895 -18.540 1.00 95.31 232 VAL A C 1
ATOM 1785 O O . VAL A 1 232 ? 4.589 -3.368 -19.076 1.00 95.31 232 VAL A O 1
ATOM 1788 N N . LEU A 1 233 ? 3.724 -4.862 -17.624 1.00 95.38 233 LEU A N 1
ATOM 1789 C CA . LEU A 1 233 ? 5.009 -5.424 -17.202 1.00 95.38 233 LEU A CA 1
ATOM 1790 C C . LEU A 1 233 ? 5.802 -5.972 -18.385 1.00 95.38 233 LEU A C 1
ATOM 1792 O O . LEU A 1 233 ? 6.959 -5.606 -18.552 1.00 95.38 233 LEU A O 1
ATOM 1796 N N . ASP A 1 234 ? 5.178 -6.783 -19.236 1.00 96.12 234 ASP A N 1
ATOM 1797 C CA . ASP A 1 234 ? 5.854 -7.438 -20.358 1.00 96.12 234 ASP A CA 1
ATOM 1798 C C . ASP A 1 234 ? 6.406 -6.426 -21.366 1.00 96.12 234 ASP A C 1
ATOM 1800 O O . ASP A 1 234 ? 7.535 -6.572 -21.844 1.00 96.12 234 ASP A O 1
ATOM 1804 N N . ARG A 1 235 ? 5.663 -5.341 -21.628 1.00 95.75 235 ARG A N 1
ATOM 1805 C CA . ARG A 1 235 ? 6.157 -4.226 -22.450 1.00 95.75 235 ARG A CA 1
ATOM 1806 C C . ARG A 1 235 ? 7.380 -3.558 -21.830 1.00 95.75 235 ARG A C 1
ATOM 1808 O O . ARG A 1 235 ? 8.344 -3.289 -22.541 1.00 95.75 235 ARG A O 1
ATOM 1815 N N . HIS A 1 236 ? 7.358 -3.298 -20.523 1.00 96.00 236 HIS A N 1
ATOM 1816 C CA . HIS A 1 236 ? 8.474 -2.648 -19.828 1.00 96.00 236 HIS A CA 1
ATOM 1817 C C . HIS A 1 236 ? 9.692 -3.564 -19.675 1.00 96.00 236 HIS A C 1
ATOM 1819 O O . HIS A 1 236 ? 10.817 -3.087 -19.799 1.00 96.00 236 HIS A O 1
ATOM 1825 N N . ILE A 1 237 ? 9.496 -4.874 -19.494 1.00 96.25 237 ILE A N 1
ATOM 1826 C CA . ILE A 1 237 ? 10.574 -5.875 -19.518 1.00 96.25 237 ILE A CA 1
ATOM 1827 C C . ILE A 1 237 ? 11.257 -5.866 -20.886 1.00 96.25 237 ILE A C 1
ATOM 1829 O O . ILE A 1 237 ? 12.482 -5.772 -20.958 1.00 96.25 237 ILE A O 1
ATOM 1833 N N . ALA A 1 238 ? 10.478 -5.935 -21.971 1.00 95.06 238 ALA A N 1
ATOM 1834 C CA . ALA A 1 238 ? 11.015 -5.889 -23.328 1.00 95.06 238 ALA A CA 1
ATOM 1835 C C . ALA A 1 238 ? 11.766 -4.575 -23.595 1.00 95.06 238 ALA A C 1
ATOM 1837 O O . ALA A 1 238 ? 12.882 -4.605 -24.106 1.00 95.06 238 ALA A O 1
ATOM 1838 N N . LEU A 1 239 ? 11.195 -3.441 -23.178 1.00 93.69 239 LEU A N 1
ATOM 1839 C CA . LEU A 1 239 ? 11.808 -2.122 -23.322 1.00 93.69 239 LEU A CA 1
ATOM 1840 C C . LEU A 1 239 ? 13.123 -1.994 -22.541 1.00 93.69 239 LEU A C 1
ATOM 1842 O O . LEU A 1 239 ? 14.081 -1.447 -23.067 1.00 93.69 239 LEU A O 1
ATOM 1846 N N . CYS A 1 240 ? 13.197 -2.508 -21.312 1.00 92.19 240 CYS A N 1
ATOM 1847 C CA . CYS A 1 240 ? 14.412 -2.420 -20.495 1.00 92.19 240 CYS A CA 1
ATOM 1848 C C . CYS A 1 240 ? 15.535 -3.351 -20.974 1.00 92.19 240 CYS A C 1
ATOM 1850 O O . CYS A 1 240 ? 16.700 -3.091 -20.686 1.00 92.19 240 CYS A O 1
ATOM 1852 N N . ARG A 1 241 ? 15.208 -4.417 -21.715 1.00 92.81 241 ARG A N 1
ATOM 1853 C CA . ARG A 1 241 ? 16.203 -5.307 -22.337 1.00 92.81 241 ARG A CA 1
ATOM 1854 C C . ARG A 1 241 ? 16.884 -4.683 -23.560 1.00 92.81 241 ARG A C 1
ATOM 1856 O O . ARG A 1 241 ? 17.921 -5.192 -23.975 1.00 92.81 241 ARG A O 1
ATOM 1863 N N . ASP A 1 242 ? 16.335 -3.599 -24.106 1.00 91.75 242 ASP A N 1
ATOM 1864 C CA . ASP A 1 242 ? 16.938 -2.797 -25.172 1.00 91.75 242 ASP A CA 1
ATOM 1865 C C . ASP A 1 242 ? 17.505 -1.484 -24.585 1.00 9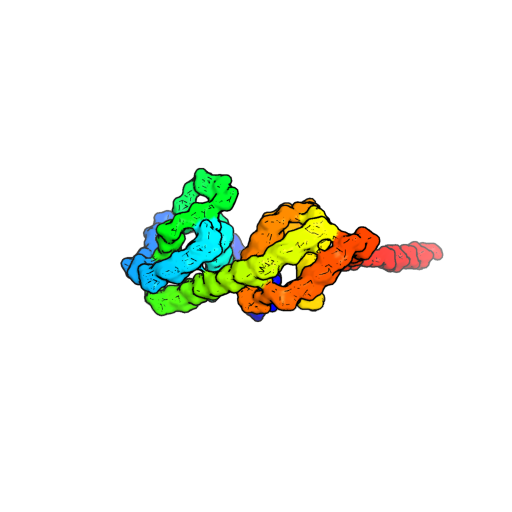1.75 242 ASP A C 1
ATOM 1867 O O . ASP A 1 242 ? 16.742 -0.573 -24.245 1.00 91.75 242 ASP A O 1
ATOM 1871 N N . PRO A 1 243 ? 18.839 -1.349 -24.456 1.00 83.88 243 PRO A N 1
ATOM 1872 C CA . PRO A 1 243 ? 19.458 -0.166 -23.862 1.00 83.88 243 PRO A CA 1
ATOM 1873 C C . PRO A 1 243 ? 19.149 1.146 -24.596 1.00 83.88 243 PRO A C 1
ATOM 1875 O O . PRO A 1 243 ? 19.021 2.192 -23.951 1.00 83.88 243 PRO A O 1
ATOM 1878 N N . GLU A 1 244 ? 19.021 1.117 -25.927 1.00 86.94 244 GLU A N 1
ATOM 1879 C CA . GLU A 1 244 ? 18.732 2.317 -26.718 1.00 86.94 244 GLU A CA 1
ATOM 1880 C C . GLU A 1 244 ? 17.281 2.753 -26.512 1.00 86.94 244 GLU A C 1
ATOM 1882 O O . GLU A 1 244 ? 17.014 3.929 -26.232 1.00 86.94 244 GLU A O 1
ATOM 1887 N N . ALA A 1 245 ? 16.343 1.802 -26.560 1.00 85.44 245 ALA A N 1
ATOM 1888 C CA . ALA A 1 245 ? 14.930 2.070 -26.316 1.00 85.44 245 ALA A CA 1
ATOM 1889 C C . ALA A 1 245 ? 14.670 2.530 -24.873 1.00 85.44 245 ALA A C 1
ATOM 1891 O O . ALA A 1 245 ? 13.926 3.493 -24.658 1.00 85.44 245 ALA A O 1
ATOM 1892 N N . ALA A 1 246 ? 15.314 1.898 -23.887 1.00 83.69 246 ALA A N 1
ATOM 1893 C CA . ALA A 1 246 ? 15.217 2.282 -22.483 1.00 83.69 246 ALA A CA 1
ATOM 1894 C C . ALA A 1 246 ? 15.722 3.714 -22.248 1.00 83.69 246 ALA A C 1
ATOM 1896 O O . ALA A 1 246 ? 15.055 4.509 -21.579 1.00 83.69 246 ALA A O 1
ATOM 1897 N N . SER A 1 247 ? 16.867 4.069 -22.841 1.00 82.69 247 SER A N 1
ATOM 1898 C CA . SER A 1 247 ? 17.429 5.421 -22.768 1.00 82.69 247 SER A CA 1
ATOM 1899 C C . SER A 1 247 ? 16.503 6.456 -23.417 1.00 82.69 247 SER A C 1
ATOM 1901 O O . SER A 1 247 ? 16.185 7.486 -22.813 1.00 82.69 247 SER A O 1
ATOM 1903 N N . ALA A 1 248 ? 15.977 6.156 -24.609 1.00 86.81 248 ALA A N 1
ATOM 1904 C CA . ALA A 1 248 ? 15.044 7.033 -25.311 1.00 86.81 248 ALA A CA 1
ATOM 1905 C C . ALA A 1 248 ? 13.732 7.242 -24.535 1.00 86.81 248 ALA A C 1
ATOM 1907 O O . ALA A 1 248 ? 13.220 8.363 -24.470 1.00 86.81 248 ALA A O 1
ATOM 1908 N N . ALA A 1 249 ? 13.184 6.189 -23.926 1.00 85.00 249 ALA A N 1
ATOM 1909 C CA . ALA A 1 249 ? 11.981 6.274 -23.102 1.00 85.00 249 ALA A CA 1
ATOM 1910 C C . ALA A 1 249 ? 12.216 7.088 -21.822 1.00 85.00 249 ALA A C 1
ATOM 1912 O O . ALA A 1 249 ? 11.401 7.950 -21.485 1.00 85.00 249 ALA A O 1
ATOM 1913 N N . ALA A 1 250 ? 13.350 6.878 -21.149 1.00 84.31 250 ALA A N 1
ATOM 1914 C CA . ALA A 1 250 ? 13.729 7.652 -19.972 1.00 84.31 250 ALA A CA 1
ATOM 1915 C C . ALA A 1 250 ? 13.859 9.149 -20.293 1.00 84.31 250 ALA A C 1
ATOM 1917 O O . ALA A 1 250 ? 13.368 9.989 -19.538 1.00 84.31 250 ALA A O 1
ATOM 1918 N N . GLU A 1 251 ? 14.461 9.493 -21.433 1.00 86.31 251 GLU A N 1
ATOM 1919 C CA . GLU A 1 251 ? 14.601 10.882 -21.874 1.00 86.31 251 GLU A CA 1
ATOM 1920 C C . GLU A 1 251 ? 13.247 11.524 -22.214 1.00 86.31 251 GLU A C 1
ATOM 1922 O O . GLU A 1 251 ? 12.976 12.654 -21.804 1.00 86.31 251 GLU A O 1
ATOM 1927 N N . ARG A 1 252 ? 12.345 10.796 -22.888 1.00 86.62 252 ARG A N 1
ATOM 1928 C CA . ARG A 1 252 ? 10.968 11.269 -23.130 1.00 86.62 252 ARG A CA 1
ATOM 1929 C C . ARG A 1 252 ? 10.239 11.561 -21.822 1.00 86.62 252 ARG A C 1
ATOM 1931 O O . ARG A 1 252 ? 9.633 12.622 -21.689 1.00 86.62 252 ARG A O 1
ATOM 1938 N N . LEU A 1 253 ? 10.350 10.654 -20.854 1.00 84.81 253 LEU A N 1
ATOM 1939 C CA . LEU A 1 253 ? 9.707 10.783 -19.550 1.00 84.81 253 LEU A CA 1
ATOM 1940 C C . LEU A 1 253 ? 10.299 11.927 -18.711 1.00 84.81 253 LEU A C 1
ATOM 1942 O O . LEU A 1 253 ? 9.587 12.548 -17.925 1.00 84.81 253 LEU A O 1
ATOM 1946 N N . ARG A 1 254 ? 11.591 12.236 -18.871 1.00 84.12 254 ARG A N 1
ATOM 1947 C CA . ARG A 1 254 ? 12.208 13.425 -18.262 1.00 84.12 254 ARG A CA 1
ATOM 1948 C C . ARG A 1 254 ? 11.705 14.713 -18.896 1.00 84.12 254 ARG A C 1
ATOM 1950 O O . ARG A 1 254 ? 11.373 15.645 -18.172 1.00 84.12 254 ARG A O 1
ATOM 1957 N N . ARG A 1 255 ? 11.609 14.767 -20.227 1.00 83.19 255 ARG A N 1
ATOM 1958 C CA . ARG A 1 255 ? 11.097 15.947 -20.943 1.00 83.19 255 ARG A CA 1
ATOM 1959 C C . ARG A 1 255 ? 9.646 16.247 -20.591 1.00 83.19 255 ARG A C 1
ATOM 1961 O O . ARG A 1 255 ? 9.317 17.408 -20.391 1.00 83.19 255 ARG A O 1
ATOM 1968 N N . SER A 1 256 ? 8.803 15.224 -20.449 1.00 80.75 256 SER A N 1
ATOM 1969 C CA . SER A 1 256 ? 7.405 15.411 -20.037 1.00 80.75 256 SER A CA 1
ATOM 1970 C C . SER A 1 256 ? 7.249 15.877 -18.585 1.00 80.75 256 SER A C 1
ATOM 1972 O O . SER A 1 256 ? 6.190 16.376 -18.227 1.00 80.75 256 SER A O 1
ATOM 1974 N N . GLN A 1 257 ? 8.281 15.714 -17.748 1.00 75.81 257 GLN A N 1
ATOM 1975 C CA . GLN A 1 257 ? 8.298 16.179 -16.356 1.00 75.81 257 GLN A CA 1
ATOM 1976 C C . GLN A 1 257 ? 8.889 17.585 -16.187 1.00 75.81 257 GLN A C 1
ATOM 1978 O O . GLN A 1 257 ? 8.817 18.142 -15.091 1.00 75.81 257 GLN A O 1
ATOM 1983 N N . GLN A 1 258 ? 9.493 18.168 -17.227 1.00 71.44 258 GLN A N 1
ATOM 1984 C CA . GLN A 1 258 ? 9.977 19.542 -17.145 1.00 71.44 258 GLN A CA 1
ATOM 1985 C C . GLN A 1 258 ? 8.794 20.515 -17.242 1.00 71.44 258 GLN A C 1
ATOM 1987 O O . GLN A 1 258 ? 7.936 20.343 -18.111 1.00 71.44 258 GLN A O 1
ATOM 1992 N N . PRO A 1 259 ? 8.731 21.554 -16.387 1.00 59.62 259 PRO A N 1
ATOM 1993 C CA . PRO A 1 259 ? 7.748 22.613 -16.562 1.00 59.62 259 PRO A CA 1
ATOM 1994 C C . PRO A 1 259 ? 7.937 23.248 -17.947 1.00 59.62 259 PRO A C 1
ATOM 1996 O O . PRO A 1 259 ? 9.081 23.331 -18.413 1.00 59.62 259 PRO A O 1
ATOM 1999 N N . PRO A 1 260 ? 6.857 23.700 -18.617 1.00 56.25 260 PRO A N 1
ATOM 2000 C CA . PRO A 1 260 ? 6.986 24.378 -19.897 1.00 56.25 260 PRO A CA 1
ATOM 2001 C C . PRO A 1 260 ? 7.964 25.531 -19.711 1.00 56.25 260 PRO A C 1
ATOM 2003 O O . PRO A 1 260 ? 7.730 26.426 -18.895 1.00 56.25 260 PRO A O 1
ATOM 2006 N N . GLN A 1 261 ? 9.091 25.483 -20.423 1.00 52.47 261 GLN A N 1
ATOM 2007 C CA . GLN A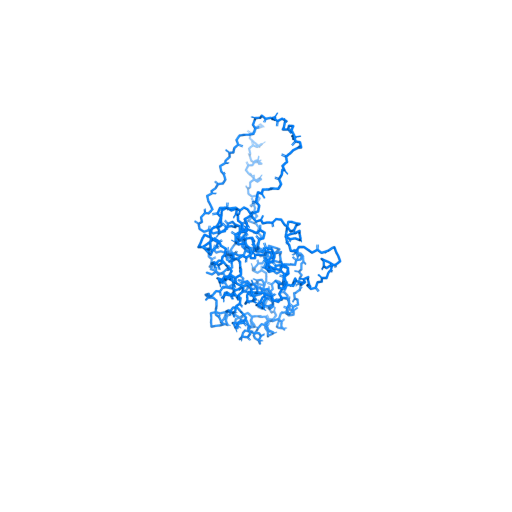 1 261 ? 10.002 26.612 -20.425 1.00 52.47 261 GLN A CA 1
ATOM 2008 C C . GLN A 1 261 ? 9.206 27.799 -20.947 1.00 52.47 261 GLN A C 1
ATOM 2010 O O . GLN A 1 261 ? 8.704 27.770 -22.073 1.00 52.47 261 GLN A O 1
ATOM 2015 N N . VAL A 1 262 ? 9.031 28.813 -20.097 1.00 49.62 262 VAL A N 1
ATOM 2016 C CA . VAL A 1 262 ? 8.505 30.108 -20.512 1.00 49.62 262 VAL A CA 1
ATOM 2017 C C . VAL A 1 262 ? 9.436 30.559 -21.622 1.00 49.62 262 VAL A C 1
ATOM 2019 O O . VAL A 1 262 ? 10.578 30.920 -21.358 1.00 49.62 262 VAL A O 1
ATOM 2022 N N . SER A 1 263 ? 8.988 30.430 -22.872 1.00 48.09 263 SER A N 1
ATOM 2023 C CA . SER A 1 263 ? 9.815 30.774 -24.017 1.00 48.09 263 SER A CA 1
ATOM 2024 C C . SER A 1 263 ? 10.302 32.205 -23.819 1.00 48.09 263 SER A C 1
ATOM 2026 O O . SER A 1 263 ? 9.479 33.091 -23.566 1.00 48.09 263 SER A O 1
ATOM 2028 N N . ASP A 1 264 ? 11.601 32.443 -23.988 1.00 48.88 264 ASP A N 1
ATOM 2029 C CA . ASP A 1 264 ? 12.264 33.755 -23.922 1.00 48.88 264 ASP A CA 1
ATOM 2030 C C . ASP A 1 264 ? 11.699 34.813 -24.902 1.00 48.88 264 ASP A C 1
ATOM 2032 O O . ASP A 1 264 ? 12.204 35.929 -25.012 1.00 48.88 264 ASP A O 1
ATOM 2036 N N . ARG A 1 265 ? 10.582 34.525 -25.576 1.00 49.66 265 ARG A N 1
ATOM 2037 C CA . ARG A 1 265 ? 9.845 35.439 -26.449 1.00 49.66 265 ARG A CA 1
ATOM 2038 C C . ARG A 1 265 ? 9.240 36.651 -25.729 1.00 49.66 265 ARG A C 1
ATOM 2040 O O . ARG A 1 265 ? 8.834 37.597 -26.395 1.00 49.66 265 ARG A O 1
ATOM 2047 N N . ALA A 1 266 ? 9.215 36.672 -24.393 1.00 46.81 266 ALA A N 1
ATOM 2048 C CA . ALA A 1 266 ? 8.775 37.838 -23.620 1.00 46.81 266 ALA A CA 1
ATOM 2049 C C . ALA A 1 266 ? 9.860 38.923 -23.445 1.00 46.81 266 ALA A C 1
ATOM 2051 O O . ALA A 1 266 ? 9.525 40.055 -23.098 1.00 46.81 266 ALA A O 1
ATOM 2052 N N . LYS A 1 267 ? 11.144 38.635 -23.719 1.00 48.47 267 LYS A N 1
ATOM 2053 C CA . LYS A 1 267 ? 12.216 39.649 -23.629 1.00 48.47 267 L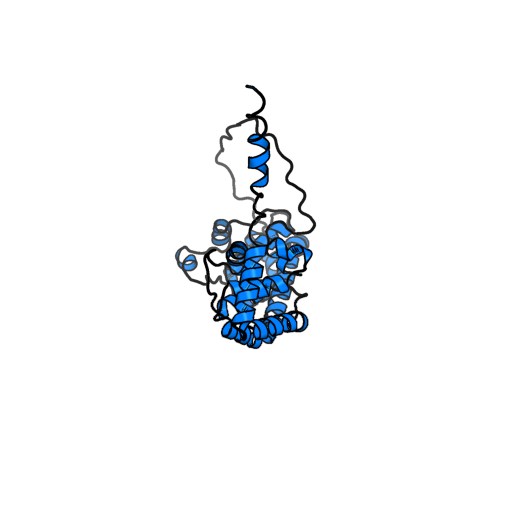YS A CA 1
ATOM 2054 C C . LYS A 1 267 ? 12.416 40.461 -24.912 1.00 48.47 267 LYS A C 1
ATOM 2056 O O . LYS A 1 267 ? 12.980 41.548 -24.847 1.00 48.47 267 LYS A O 1
ATOM 2061 N N . GLU A 1 268 ? 11.892 40.014 -26.054 1.00 46.12 268 GLU A N 1
ATOM 2062 C CA . GLU A 1 268 ? 12.043 40.752 -27.319 1.00 46.12 268 GLU A CA 1
ATOM 2063 C C . GLU A 1 268 ? 10.994 41.865 -27.521 1.00 46.12 268 GLU A C 1
ATOM 2065 O O . GLU A 1 268 ? 11.225 42.806 -28.278 1.00 46.12 268 GLU A O 1
ATOM 2070 N N . VAL A 1 269 ? 9.860 41.820 -26.807 1.00 47.12 269 VAL A N 1
ATOM 2071 C CA . VAL A 1 269 ? 8.795 42.838 -26.936 1.00 47.12 269 VAL A CA 1
ATOM 2072 C C . VAL A 1 269 ? 9.079 44.091 -26.092 1.00 47.12 269 VAL A C 1
ATOM 2074 O O . VAL A 1 269 ? 8.633 45.182 -26.442 1.00 47.12 269 VAL A O 1
ATOM 2077 N N . VAL A 1 270 ? 9.889 43.984 -25.032 1.00 47.00 270 VAL A N 1
ATOM 2078 C CA . VAL A 1 270 ? 10.299 45.148 -24.219 1.00 47.00 270 VAL A CA 1
ATOM 2079 C C . VAL A 1 270 ? 11.488 45.893 -24.848 1.00 47.00 270 VAL A C 1
ATOM 2081 O O . VAL A 1 270 ? 11.618 47.100 -24.666 1.00 47.00 270 VAL A O 1
ATOM 2084 N N . GLY A 1 271 ? 12.304 45.222 -25.670 1.00 44.53 271 GLY A N 1
ATOM 2085 C CA . GLY A 1 271 ? 13.460 45.833 -26.340 1.00 44.53 271 GLY A CA 1
ATOM 2086 C C . GLY A 1 271 ? 13.125 46.736 -27.535 1.00 44.53 271 GLY A C 1
ATOM 2087 O O . GLY A 1 271 ? 13.903 47.633 -27.844 1.00 44.53 271 GLY A O 1
ATOM 2088 N N . ARG A 1 272 ? 11.971 46.559 -28.200 1.00 46.12 272 ARG A N 1
ATOM 2089 C CA . ARG A 1 272 ? 11.607 47.374 -29.382 1.00 46.12 272 ARG A CA 1
ATOM 2090 C C . ARG A 1 272 ? 10.856 48.669 -29.070 1.00 46.12 272 ARG A C 1
ATOM 2092 O O . ARG A 1 272 ? 10.778 49.524 -29.939 1.00 46.12 272 ARG A O 1
ATOM 2099 N N . ARG A 1 273 ? 10.350 48.864 -27.846 1.00 48.16 273 ARG A N 1
ATOM 2100 C CA . ARG A 1 273 ? 9.682 50.124 -27.449 1.00 48.16 273 ARG A CA 1
ATOM 2101 C C . ARG A 1 273 ? 10.621 51.196 -26.888 1.00 48.16 273 ARG A C 1
ATOM 2103 O O . ARG A 1 273 ? 10.181 52.321 -26.695 1.00 48.16 273 ARG A O 1
ATOM 2110 N N . ALA A 1 274 ? 11.891 50.872 -26.648 1.00 49.41 274 ALA A N 1
ATOM 2111 C CA . ALA A 1 274 ? 12.889 51.829 -26.159 1.00 49.41 274 ALA A CA 1
ATOM 2112 C C . ALA A 1 274 ? 13.699 52.513 -27.284 1.00 49.41 274 ALA A C 1
ATOM 2114 O O . ALA A 1 274 ? 14.575 53.316 -26.986 1.00 49.41 274 ALA A O 1
ATOM 2115 N N . GLY A 1 275 ? 13.431 52.191 -28.557 1.00 47.53 275 GLY A N 1
ATOM 2116 C CA . GLY A 1 275 ? 14.175 52.706 -29.717 1.00 47.53 275 GLY A CA 1
ATOM 2117 C C . GLY A 1 275 ? 13.461 53.773 -30.556 1.00 47.53 275 GLY A C 1
ATOM 2118 O O . GLY A 1 275 ? 14.057 54.270 -31.501 1.00 47.53 275 GLY A O 1
ATOM 2119 N N . GLU A 1 276 ? 12.218 54.138 -30.232 1.00 47.56 276 GLU A N 1
ATOM 2120 C CA . GLU A 1 276 ? 11.456 55.188 -30.936 1.00 47.56 276 GLU A CA 1
ATOM 2121 C C . GLU A 1 276 ? 11.211 56.402 -30.027 1.00 47.56 276 GLU A C 1
ATOM 2123 O O . GLU A 1 276 ? 10.086 56.857 -29.866 1.00 47.56 276 GLU A O 1
ATOM 2128 N N . VAL A 1 277 ? 12.266 56.921 -29.395 1.00 49.16 277 VAL A N 1
ATOM 2129 C CA . VAL A 1 277 ? 12.337 58.331 -28.975 1.00 49.16 277 VAL A CA 1
ATOM 2130 C C . VAL A 1 277 ? 13.801 58.765 -29.084 1.00 49.16 277 VAL A C 1
ATOM 2132 O O . VAL A 1 277 ? 14.561 58.673 -28.122 1.00 49.16 277 VAL A O 1
ATOM 2135 N N . ALA A 1 278 ? 14.204 59.184 -30.279 1.00 39.19 278 ALA A N 1
ATOM 2136 C CA . ALA A 1 278 ? 15.396 59.991 -30.516 1.00 39.19 278 ALA A CA 1
ATOM 2137 C C . ALA A 1 278 ? 15.075 60.998 -31.621 1.00 39.19 278 ALA A C 1
ATOM 2139 O O . ALA A 1 278 ? 14.508 60.559 -32.648 1.00 39.19 278 ALA A O 1
#

Solvent-accessible surface area (backbone atoms only — not comparable to full-atom values): 16304 Å² total; per-residue (Å²): 122,47,78,52,71,71,42,94,77,59,59,101,74,67,72,78,83,77,88,74,85,89,83,79,92,75,84,81,80,82,73,96,78,75,77,76,76,71,74,29,88,54,23,64,65,45,46,58,78,45,46,66,62,53,50,53,34,34,64,72,57,64,27,30,48,70,60,52,49,51,51,54,23,51,33,27,45,76,67,78,39,73,67,70,55,72,70,57,49,37,63,52,47,68,59,51,79,70,56,68,69,43,88,81,32,68,50,55,68,68,36,50,53,52,29,56,33,73,65,45,47,63,84,58,47,59,68,56,43,37,70,57,42,47,52,53,50,52,52,50,35,53,21,45,54,45,13,52,55,33,44,60,73,36,44,66,58,53,50,49,35,32,64,42,46,69,24,27,34,69,57,55,43,53,50,54,43,71,71,44,60,76,93,52,42,85,80,63,46,69,44,55,43,26,43,65,58,62,69,38,61,55,82,57,57,61,48,57,66,71,58,53,53,48,39,48,32,76,52,42,33,79,86,63,43,47,79,75,47,46,67,56,49,53,52,47,30,57,36,34,68,33,68,66,56,34,51,53,51,50,52,52,58,51,58,73,63,50,74,83,75,78,64,75,72,72,62,61,66,64,62,64,72,73,71,81,82,127

Mean predicted aligned error: 11.64 Å

Organism: NCBI:txid464990